Protein AF-A0A661F778-F1 (afdb_monomer)

Mean predicted aligned error: 13.4 Å

Foldseek 3Di:
DPDDPDDPVVVVVVLVVVVVPFQWDWDDDPPDIDIDHDPPDDDDPDDPCDLVNLLVLCVVLVVCVLPDAPVVVVVCVVVNVVSVVNLVVCVPDPSVCVVVVDDDDDPDDQDDAQDADSVLVVLLVVCQVVQFWKWWWFADPPGPGTDIWTWRFDDWDADSSWIWTWTDTDPDQDIDIGTRSGIPDMDTDPDHHDHDPPDDPVCCCPQQVVVQAFPDNAKWWWKKKFAQVVCPVCVVVPPDPPWDWDQDPVRIIIITDIGTHGPNVLVVQCVRPPRMATDPDPVSNVVVVVVVVVVVVVVVD

Sequence (301 aa):
MKAYTVDTRTIQRDLNKLSGQFPINCDCEGRKNFWYWIEEAAVSDLPGMGPVTALAFEMAESYLTPLLPSATLSLLRPYFDRARSILSDQSDSKLRKWPDKAAVIERGPVLQKPTIDPDLQQTIYQALLEEKTITAQYITKGSKQAKEYLIHPLGIVSRMGAIYLICTLWDYGDIKQFALHRFTKVIFSDEPLKINKEFNLQQYIESDQQFSYPIQKDTIELKVLFDAERASHLAETPLTKNQQLTRQDDGRILLEATLTDTLDLRWWLQSFADKVEVLEPTGMRESFREVASKLAAVYRA

Secondary structure (DSSP, 8-state):
-PPP---HHHHHHHHHHHTTTSSEEEEEETTEEEEEE-TT----S-----HHHHHHHHHHHHHHTTTS-HHHHHHHHHHHHHHHHHHHHSTT-TTTTSTTT-----SS--PPPPP--HHHHHHHHHHHHTT--EEEEEE-TT-SSEEEEEEEEEEEEEETTEEEEEEEETT----EEEEGGGEEEEEE-SSPP---TT--HHHHHHTS-TTT-EEEEEEEEEEEEE-HHHHHHHHHS-SSTT-EEEE-TTS-EEEEEEEEEEHHHHHHHHHTGGGEEEEESHHHHHHHHHHHHHHHHHTT-

Solvent-accessible surface area (backbone atoms only — not comparable to full-atom values): 17920 Å² total; per-residue (Å²): 133,86,82,78,96,69,58,69,71,56,55,52,53,50,51,61,56,43,38,76,80,41,69,41,48,71,52,73,62,90,94,43,76,47,75,45,70,53,91,83,54,80,86,64,101,64,93,75,76,45,70,66,56,17,50,53,41,52,57,42,46,72,64,40,63,84,73,48,56,71,72,60,48,60,71,47,42,66,58,43,53,48,16,51,50,55,42,58,76,40,81,82,44,73,67,61,56,38,70,84,74,56,82,89,82,75,91,71,86,83,73,84,62,75,76,58,60,66,67,51,51,48,51,52,51,49,27,49,73,68,66,36,18,31,39,33,31,34,45,50,92,95,49,93,59,68,45,79,43,46,36,25,61,70,47,77,48,80,55,98,73,42,50,30,40,32,24,30,44,77,91,48,87,62,80,42,79,44,55,55,62,38,53,80,46,70,43,83,42,93,56,79,62,73,73,69,86,84,69,46,68,66,52,52,52,70,75,56,33,61,88,41,43,49,80,51,94,61,67,39,64,38,31,34,39,24,38,49,77,77,43,52,57,44,80,82,55,58,92,44,96,72,49,46,81,44,78,43,97,89,56,30,28,37,40,38,34,72,46,68,46,24,51,54,58,51,52,56,53,54,72,49,50,95,46,44,44,62,63,32,48,59,72,56,30,51,53,50,53,52,50,52,54,53,53,54,52,65,77,71,110

pLDDT: mean 82.33, std 13.08, range [34.84, 97.94]

Radius of gyration: 28.26 Å; Cα contacts (8 Å, |Δi|>4): 382; chains: 1; bounding box: 90×61×62 Å

Nearest PDB structures (foldseek):
  8tp8-assembly2_C  TM=5.988E-01  e=2.610E-14  Caulobacter vibrioides NA1000
  6sj9-assembly1_A  TM=3.591E-01  e=8.555E-09  Paenarthrobacter aurescens
  6sj9-assembly2_B  TM=3.549E-01  e=2.322E-08  Paenarthrobacter aurescens
  7tb5-assembly1_A-2  TM=4.524E-01  e=2.251E-05  Pseudomonas aeruginosa
  7tb6-assembly1_A-2  TM=3.930E-01  e=3.816E-06  Stenotrophomonas maltophilia

Structure (mmCIF, N/CA/C/O backbone):
data_AF-A0A661F778-F1
#
_entry.id   AF-A0A661F778-F1
#
loop_
_atom_site.group_PDB
_atom_site.id
_atom_site.type_symbol
_atom_site.label_atom_id
_atom_site.label_alt_id
_atom_site.label_comp_id
_atom_site.label_asym_id
_atom_site.label_entity_id
_atom_site.label_seq_id
_atom_site.pdbx_PDB_ins_code
_atom_site.Cartn_x
_atom_site.Cartn_y
_atom_site.Cartn_z
_atom_site.occupancy
_atom_site.B_iso_or_equiv
_atom_site.auth_seq_id
_atom_site.auth_comp_id
_atom_site.auth_asym_id
_atom_site.auth_atom_id
_atom_site.pdbx_PDB_model_num
ATOM 1 N N . MET A 1 1 ? 27.457 -37.217 -17.687 1.00 34.84 1 MET A N 1
ATOM 2 C CA . MET A 1 1 ? 28.496 -36.322 -18.245 1.00 34.84 1 MET A CA 1
ATOM 3 C C . MET A 1 1 ? 29.391 -37.131 -19.166 1.00 34.84 1 MET A C 1
ATOM 5 O O . MET A 1 1 ? 29.953 -38.117 -18.711 1.00 34.84 1 MET A O 1
ATOM 9 N N . LYS A 1 2 ? 29.502 -36.767 -20.449 1.00 37.22 2 LYS A N 1
ATOM 10 C CA . LYS A 1 2 ? 30.553 -37.318 -21.316 1.00 37.22 2 LYS A CA 1
ATOM 11 C C . LYS A 1 2 ? 31.864 -36.636 -20.922 1.00 37.22 2 LYS A C 1
ATOM 13 O O . LYS A 1 2 ? 31.946 -35.416 -21.005 1.00 37.22 2 LYS A O 1
ATOM 18 N N . ALA A 1 3 ? 32.844 -37.397 -20.444 1.00 43.81 3 ALA A N 1
ATOM 19 C CA . ALA A 1 3 ? 34.182 -36.872 -20.212 1.00 43.81 3 ALA A CA 1
ATOM 20 C C . ALA A 1 3 ? 34.801 -36.522 -21.572 1.00 43.81 3 ALA A C 1
ATOM 22 O O . ALA A 1 3 ? 34.911 -37.385 -22.443 1.00 43.81 3 ALA A O 1
ATOM 23 N N . TYR A 1 4 ? 35.151 -35.254 -21.775 1.00 58.34 4 TYR A N 1
ATOM 24 C CA . TYR A 1 4 ? 35.886 -34.835 -22.961 1.00 58.34 4 TYR A CA 1
ATOM 25 C C . TYR A 1 4 ? 37.313 -35.390 -22.875 1.00 58.34 4 TYR A C 1
ATOM 27 O O . TYR A 1 4 ? 37.997 -35.201 -21.871 1.00 58.34 4 TYR A O 1
ATOM 35 N N . THR A 1 5 ? 37.763 -36.100 -23.909 1.00 55.09 5 THR A N 1
ATOM 36 C CA . THR A 1 5 ? 39.127 -36.638 -24.002 1.00 55.09 5 THR A CA 1
ATOM 37 C C . THR A 1 5 ? 40.056 -35.520 -24.472 1.00 55.09 5 THR A C 1
ATOM 39 O O . THR A 1 5 ? 40.313 -35.373 -25.664 1.00 55.09 5 THR A O 1
ATOM 42 N N . VAL A 1 6 ? 40.490 -34.662 -23.549 1.00 72.88 6 VAL A N 1
ATOM 43 C CA . VAL A 1 6 ? 41.356 -33.513 -23.855 1.00 72.88 6 VAL A CA 1
ATOM 44 C C . VAL A 1 6 ? 42.624 -33.572 -23.016 1.00 72.88 6 VAL A C 1
ATOM 46 O O . VAL A 1 6 ? 42.585 -33.933 -21.843 1.00 72.88 6 VAL A O 1
ATOM 49 N N . ASP A 1 7 ? 43.751 -33.216 -23.631 1.00 80.25 7 ASP A N 1
ATOM 50 C CA . ASP A 1 7 ? 45.049 -33.149 -22.961 1.00 80.25 7 ASP A CA 1
ATOM 51 C C . ASP A 1 7 ? 45.096 -31.998 -21.938 1.00 80.25 7 ASP A C 1
ATOM 53 O O . ASP A 1 7 ? 44.551 -30.913 -22.171 1.00 80.25 7 ASP A O 1
ATOM 57 N N . THR A 1 8 ? 45.796 -32.214 -20.822 1.00 76.81 8 THR A N 1
ATOM 58 C CA . THR A 1 8 ? 45.940 -31.258 -19.711 1.00 76.81 8 THR A CA 1
ATOM 59 C C . THR A 1 8 ? 46.427 -29.882 -20.171 1.00 76.81 8 THR A C 1
ATOM 61 O O . THR A 1 8 ? 45.962 -28.858 -19.668 1.00 76.81 8 THR A O 1
ATOM 64 N N . ARG A 1 9 ? 47.317 -29.822 -21.170 1.00 78.62 9 ARG A N 1
ATOM 65 C CA . ARG A 1 9 ? 47.838 -28.564 -21.720 1.00 78.62 9 ARG A CA 1
ATOM 66 C C . ARG A 1 9 ? 46.768 -27.783 -22.477 1.00 78.62 9 ARG A C 1
ATOM 68 O O . ARG A 1 9 ? 46.816 -26.554 -22.505 1.00 78.62 9 ARG A O 1
ATOM 75 N N . THR A 1 10 ? 45.801 -28.477 -23.075 1.00 80.56 10 THR A N 1
ATOM 76 C CA . THR A 1 10 ? 44.662 -27.850 -23.757 1.00 80.56 10 THR A CA 1
ATOM 77 C C . THR A 1 10 ? 43.725 -27.215 -22.738 1.00 80.56 10 THR A C 1
ATOM 79 O O . THR A 1 10 ? 43.435 -26.029 -22.857 1.00 80.56 10 THR A O 1
ATOM 82 N N . ILE A 1 11 ? 43.369 -27.949 -21.677 1.00 82.00 11 ILE A N 1
ATOM 83 C CA . ILE A 1 11 ? 42.534 -27.434 -20.579 1.00 82.00 11 ILE A CA 1
ATOM 84 C C . ILE A 1 11 ? 43.193 -26.219 -19.923 1.00 82.00 11 ILE A C 1
ATOM 86 O O . ILE A 1 11 ? 42.555 -25.188 -19.742 1.00 82.00 11 ILE A O 1
ATOM 90 N N . GLN A 1 12 ? 44.490 -26.300 -19.622 1.00 80.69 12 GLN A N 1
ATOM 91 C CA . GLN A 1 12 ? 45.215 -25.194 -19.005 1.00 80.69 12 GLN A CA 1
ATOM 92 C C . GLN A 1 12 ? 45.284 -23.962 -19.920 1.00 80.69 12 GLN A C 1
ATOM 94 O O . GLN A 1 12 ? 45.137 -22.835 -19.456 1.00 80.69 12 GLN A O 1
ATOM 99 N N . ARG A 1 13 ? 45.488 -24.155 -21.228 1.00 81.75 13 ARG A N 1
ATOM 100 C CA . ARG A 1 13 ? 45.464 -23.057 -22.203 1.00 81.75 13 ARG A CA 1
ATOM 101 C C . ARG A 1 13 ? 44.086 -22.404 -22.283 1.00 81.75 13 ARG A C 1
ATOM 103 O O . ARG A 1 13 ? 44.014 -21.185 -22.396 1.00 81.75 13 ARG A O 1
ATOM 110 N N . ASP A 1 14 ? 43.024 -23.195 -22.246 1.00 83.31 14 ASP A N 1
ATOM 111 C CA . ASP A 1 14 ? 41.663 -22.682 -22.353 1.00 83.31 14 ASP A CA 1
ATOM 112 C C . ASP A 1 14 ? 41.252 -21.952 -21.066 1.00 83.31 14 ASP A C 1
ATOM 114 O O . ASP A 1 14 ? 40.716 -20.852 -21.150 1.00 83.31 14 ASP A O 1
ATOM 118 N N . LEU A 1 15 ? 41.619 -22.463 -19.885 1.00 84.06 15 LEU A N 1
ATOM 119 C CA . LEU A 1 15 ? 41.420 -21.768 -18.606 1.00 84.06 15 LEU A CA 1
ATOM 120 C C . LEU A 1 15 ? 42.186 -20.439 -18.535 1.00 84.06 15 LEU A C 1
ATOM 122 O O . LEU A 1 15 ? 41.600 -19.435 -18.149 1.00 84.06 15 LEU A O 1
ATOM 126 N N . ASN A 1 16 ? 43.434 -20.395 -19.017 1.00 83.44 16 ASN A N 1
ATOM 127 C CA . ASN A 1 16 ? 44.201 -19.146 -19.143 1.00 83.44 16 ASN A CA 1
ATOM 128 C C . ASN A 1 16 ? 43.545 -18.127 -20.095 1.00 83.44 16 ASN A C 1
ATOM 130 O O . ASN A 1 16 ? 43.696 -16.922 -19.918 1.00 83.44 16 ASN A O 1
ATOM 134 N N . LYS A 1 17 ? 42.855 -18.585 -21.149 1.00 83.88 17 LYS A N 1
ATOM 135 C CA . LYS A 1 17 ? 42.105 -17.687 -22.042 1.00 83.88 17 LYS A CA 1
ATOM 136 C C . LYS A 1 17 ? 40.839 -17.173 -21.365 1.00 83.88 17 LYS A C 1
ATOM 138 O O . LYS A 1 17 ? 40.518 -15.995 -21.487 1.00 83.88 17 LYS A O 1
ATOM 143 N N . LEU A 1 18 ? 40.131 -18.057 -20.665 1.00 80.56 18 LEU A N 1
ATOM 144 C CA . LEU A 1 18 ? 38.882 -17.742 -19.980 1.00 80.56 18 LEU A CA 1
ATOM 145 C C . LEU A 1 18 ? 39.103 -16.808 -18.784 1.00 80.56 18 LEU A C 1
ATOM 147 O O . LEU A 1 18 ? 38.292 -15.911 -18.592 1.00 80.56 18 LEU A O 1
ATOM 151 N N . SER A 1 19 ? 40.214 -16.921 -18.051 1.00 81.62 19 SER A N 1
ATOM 152 C CA . SER A 1 19 ? 40.553 -16.004 -16.948 1.00 81.62 19 SER A CA 1
ATOM 153 C C . SER A 1 19 ? 40.761 -14.550 -17.385 1.00 81.62 19 SER A C 1
ATOM 155 O O . SER A 1 19 ? 40.743 -13.651 -16.554 1.00 81.62 19 SER A O 1
ATOM 157 N N . GLY A 1 20 ? 40.955 -14.290 -18.683 1.00 77.31 20 GLY A N 1
ATOM 158 C CA . GLY A 1 20 ? 41.010 -12.927 -19.217 1.00 77.31 20 GLY A CA 1
ATOM 159 C C . GLY A 1 20 ? 39.638 -12.263 -19.396 1.00 77.31 20 GLY A C 1
ATOM 160 O O . GLY A 1 20 ? 39.576 -11.049 -19.556 1.00 77.31 20 GLY A O 1
ATOM 161 N N . GLN A 1 21 ? 38.550 -13.040 -19.410 1.00 74.19 21 GLN A N 1
ATOM 162 C CA . GLN A 1 21 ? 37.185 -12.565 -19.701 1.00 74.19 21 GLN A CA 1
ATOM 163 C C . GLN A 1 21 ? 36.167 -12.942 -18.616 1.00 74.19 21 GLN A C 1
ATOM 165 O O . GLN A 1 21 ? 35.089 -12.356 -18.548 1.00 74.19 21 GLN A O 1
ATOM 170 N N . PHE A 1 22 ? 36.505 -13.909 -17.765 1.00 72.69 22 PHE A N 1
ATOM 171 C CA . PHE A 1 22 ? 35.678 -14.416 -16.678 1.00 72.69 22 PHE A CA 1
ATOM 172 C C . PHE A 1 22 ? 36.440 -14.316 -15.360 1.00 72.69 22 PHE A C 1
ATOM 174 O O . PHE A 1 22 ? 37.669 -14.409 -15.376 1.00 72.69 22 PHE A O 1
ATOM 181 N N . PRO A 1 23 ? 35.745 -14.168 -14.219 1.00 76.56 23 PRO A N 1
ATOM 182 C CA . PRO A 1 23 ? 36.365 -14.056 -12.899 1.00 76.56 23 PRO A CA 1
ATOM 183 C C . PRO A 1 23 ? 36.837 -15.425 -12.380 1.00 76.56 23 PRO A C 1
ATOM 185 O O . PRO A 1 23 ? 36.445 -15.910 -11.320 1.00 76.56 23 PRO A O 1
ATOM 188 N N . ILE A 1 24 ? 37.682 -16.061 -13.179 1.00 82.75 24 ILE A N 1
ATOM 189 C CA . ILE A 1 24 ? 38.371 -17.307 -12.897 1.00 82.75 24 ILE A CA 1
ATOM 190 C C . ILE A 1 24 ? 39.814 -16.930 -12.576 1.00 82.75 24 ILE A C 1
ATOM 192 O O . ILE A 1 24 ? 40.469 -16.272 -13.382 1.00 82.75 24 ILE A O 1
ATOM 196 N N . ASN A 1 25 ? 40.315 -17.364 -11.425 1.00 82.94 25 ASN A N 1
ATOM 197 C CA . ASN A 1 25 ? 41.695 -17.154 -11.008 1.00 82.94 25 ASN A CA 1
ATOM 198 C C . ASN A 1 25 ? 42.411 -18.494 -10.783 1.00 82.94 25 ASN A C 1
ATOM 200 O O . ASN A 1 25 ? 41.785 -19.558 -10.778 1.00 82.94 25 ASN A O 1
ATOM 204 N N . CYS A 1 26 ? 43.733 -18.446 -10.642 1.00 86.00 26 CYS A N 1
ATOM 205 C CA . CYS A 1 26 ? 44.576 -19.612 -10.437 1.00 86.00 26 CYS A CA 1
ATOM 206 C C . CYS A 1 26 ? 45.561 -19.372 -9.295 1.00 86.00 26 CYS A C 1
ATOM 208 O O . CYS A 1 26 ? 46.410 -18.488 -9.394 1.00 86.00 26 CYS A O 1
ATOM 210 N N . ASP A 1 27 ? 45.522 -20.236 -8.284 1.00 85.06 27 ASP A N 1
ATOM 211 C CA . ASP A 1 27 ? 46.573 -20.324 -7.276 1.00 85.06 27 ASP A CA 1
ATOM 212 C C . ASP A 1 27 ? 47.576 -21.403 -7.693 1.00 85.06 27 ASP A C 1
ATOM 214 O O . ASP A 1 27 ? 47.216 -22.527 -8.055 1.00 85.06 27 ASP A O 1
ATOM 218 N N . CYS A 1 28 ? 48.860 -21.058 -7.668 1.00 80.19 28 CYS A N 1
ATOM 219 C CA . CYS A 1 28 ? 49.937 -21.959 -8.061 1.00 80.19 28 CYS A CA 1
ATOM 220 C C . CYS A 1 28 ? 50.676 -22.456 -6.816 1.00 80.19 28 CYS A C 1
ATOM 222 O O . CYS A 1 28 ? 51.397 -21.688 -6.181 1.00 80.19 28 CYS A O 1
ATOM 224 N N . GLU A 1 29 ? 50.585 -23.753 -6.513 1.00 79.94 29 GLU A N 1
ATOM 225 C CA . GLU A 1 29 ? 51.458 -24.396 -5.525 1.00 79.94 29 GLU A CA 1
ATOM 226 C C . GLU A 1 29 ? 52.465 -25.307 -6.238 1.00 79.94 29 GLU A C 1
ATOM 228 O O . GLU A 1 29 ? 52.170 -26.426 -6.684 1.00 79.94 29 GLU A O 1
ATOM 233 N N . GLY A 1 30 ? 53.697 -24.816 -6.381 1.00 76.56 30 GLY A N 1
ATOM 234 C CA . GLY A 1 30 ? 54.771 -25.536 -7.063 1.00 76.56 30 GLY A CA 1
ATOM 235 C C . GLY A 1 30 ? 54.462 -25.777 -8.546 1.00 76.56 30 GLY A C 1
ATOM 236 O O . GLY A 1 30 ? 54.486 -24.850 -9.347 1.00 76.56 30 GLY A O 1
ATOM 237 N N . ARG A 1 31 ? 54.220 -27.039 -8.932 1.00 73.94 31 ARG A N 1
ATOM 238 C CA . ARG A 1 31 ? 53.871 -27.436 -10.316 1.00 73.94 31 ARG A CA 1
ATOM 239 C C . ARG A 1 31 ? 52.370 -27.677 -10.524 1.00 73.94 31 ARG A C 1
ATOM 241 O O . ARG A 1 31 ? 51.981 -28.114 -11.607 1.00 73.94 31 ARG A O 1
ATOM 248 N N . LYS A 1 32 ? 51.542 -27.467 -9.497 1.00 76.06 32 LYS A N 1
ATOM 249 C CA . LYS A 1 32 ? 50.091 -27.668 -9.556 1.00 76.06 32 LYS A CA 1
ATOM 250 C C . LYS A 1 32 ? 49.379 -26.321 -9.602 1.00 76.06 32 LYS A C 1
ATOM 252 O O . LYS A 1 32 ? 49.719 -25.414 -8.853 1.00 76.06 32 LYS A O 1
ATOM 257 N N . ASN A 1 33 ? 48.382 -26.244 -10.475 1.00 79.81 33 ASN A N 1
ATOM 258 C CA . ASN A 1 33 ? 47.540 -25.071 -10.667 1.00 79.81 33 ASN A CA 1
ATOM 259 C C . ASN A 1 33 ? 46.144 -25.380 -10.134 1.00 79.81 33 ASN A C 1
ATOM 261 O O . ASN A 1 33 ? 45.524 -26.353 -10.576 1.00 79.81 33 ASN A O 1
ATOM 265 N N . PHE A 1 34 ? 45.666 -24.558 -9.208 1.00 81.62 34 PHE A N 1
ATOM 266 C CA . PHE A 1 34 ? 44.341 -24.642 -8.613 1.00 81.62 34 PHE A CA 1
ATOM 267 C C . PHE A 1 34 ? 43.485 -23.510 -9.156 1.00 81.62 34 PHE A C 1
ATOM 269 O O . PHE A 1 34 ? 43.653 -22.352 -8.793 1.00 81.62 34 PHE A O 1
ATOM 276 N N . TRP A 1 35 ? 42.575 -23.860 -10.055 1.00 82.75 35 TRP A N 1
ATOM 277 C CA . TRP A 1 35 ? 41.667 -22.909 -10.680 1.00 82.75 35 TRP A CA 1
ATOM 278 C C . TRP A 1 35 ? 40.393 -22.765 -9.848 1.00 82.75 35 TRP A C 1
ATOM 280 O O . TRP A 1 35 ? 39.785 -23.774 -9.490 1.00 82.75 35 TRP A O 1
ATOM 290 N N . TYR A 1 36 ? 39.975 -21.533 -9.573 1.00 78.75 36 TYR A N 1
ATOM 291 C CA . TYR A 1 36 ? 38.768 -21.227 -8.801 1.00 78.75 36 TYR A CA 1
ATOM 292 C C . TYR A 1 36 ? 38.042 -19.999 -9.349 1.00 78.75 36 TYR A C 1
ATOM 294 O O . TYR A 1 36 ? 38.601 -19.196 -10.095 1.00 78.75 36 TYR A O 1
ATOM 302 N N . TRP A 1 37 ? 36.770 -19.874 -8.986 1.00 77.94 37 T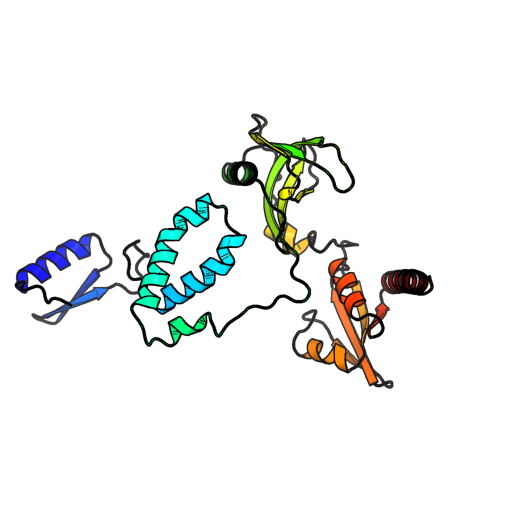RP A N 1
ATOM 303 C CA . TRP A 1 37 ? 35.971 -18.684 -9.255 1.00 77.94 37 TRP A CA 1
ATOM 304 C C . TRP A 1 37 ? 36.138 -17.691 -8.104 1.00 77.94 37 TRP A C 1
ATOM 306 O O . TRP A 1 37 ? 36.115 -18.100 -6.944 1.00 77.94 37 TRP A O 1
ATOM 316 N N . ILE A 1 38 ? 36.308 -16.406 -8.407 1.00 77.00 38 ILE A N 1
ATOM 317 C CA . ILE A 1 38 ? 36.476 -15.361 -7.388 1.00 77.00 38 ILE A CA 1
ATOM 318 C C . ILE A 1 38 ? 35.135 -15.140 -6.670 1.00 77.00 38 ILE A C 1
ATOM 320 O O . ILE A 1 38 ? 34.134 -14.824 -7.311 1.00 77.00 38 ILE A O 1
ATOM 324 N N . GLU A 1 39 ? 35.121 -15.292 -5.345 1.00 57.25 39 GLU A N 1
ATOM 325 C CA . GLU A 1 39 ? 33.906 -15.282 -4.509 1.00 57.25 39 GLU A CA 1
ATOM 326 C C . GLU A 1 39 ? 33.159 -13.931 -4.521 1.00 57.25 39 GLU A C 1
ATOM 328 O O . GLU A 1 39 ? 31.934 -13.902 -4.444 1.00 57.25 39 GLU A O 1
ATOM 333 N N . GLU A 1 40 ? 33.880 -12.821 -4.718 1.00 61.12 40 GLU A N 1
ATOM 334 C CA . GLU A 1 40 ? 33.353 -11.442 -4.700 1.00 61.12 40 GLU A CA 1
ATOM 335 C C . GLU A 1 40 ? 33.250 -10.789 -6.093 1.00 61.12 40 GLU A C 1
ATOM 337 O O . GLU A 1 40 ? 33.084 -9.574 -6.217 1.00 61.12 40 GLU A O 1
ATOM 342 N N . ALA A 1 41 ? 33.391 -11.557 -7.175 1.00 60.09 41 ALA A N 1
ATOM 343 C CA . ALA A 1 41 ? 33.331 -10.984 -8.514 1.00 60.09 41 ALA A CA 1
ATOM 344 C C . ALA A 1 41 ? 31.935 -10.447 -8.862 1.00 60.09 41 ALA A C 1
ATOM 346 O O . ALA A 1 41 ? 30.916 -11.060 -8.537 1.00 60.09 41 ALA A O 1
ATOM 347 N N . ALA A 1 42 ? 31.898 -9.328 -9.597 1.00 50.09 42 ALA A N 1
ATOM 348 C CA . ALA A 1 42 ? 30.672 -8.836 -10.213 1.00 50.09 42 ALA A CA 1
ATOM 349 C C . ALA A 1 42 ? 30.022 -9.967 -11.023 1.00 50.09 42 ALA A C 1
ATOM 351 O O . ALA A 1 42 ? 30.697 -10.655 -11.793 1.00 50.09 42 ALA A O 1
ATOM 352 N N . VAL A 1 43 ? 28.721 -10.177 -10.817 1.00 51.84 43 VAL A N 1
ATOM 353 C CA . VAL A 1 43 ? 27.955 -11.226 -11.493 1.00 51.84 43 VAL A CA 1
ATOM 354 C C . VAL A 1 43 ? 28.003 -10.968 -12.999 1.00 51.84 43 VAL A C 1
ATOM 356 O O . VAL A 1 43 ? 27.311 -10.094 -13.509 1.00 51.84 43 VAL A O 1
ATOM 359 N N . SER A 1 44 ? 28.837 -11.716 -13.716 1.00 49.28 44 SER A N 1
ATOM 360 C CA . SER A 1 44 ? 28.739 -11.825 -15.170 1.00 49.28 44 SER A CA 1
ATOM 361 C C . SER A 1 44 ? 27.562 -12.744 -15.495 1.00 49.28 44 SER A C 1
ATOM 363 O O . SER A 1 44 ? 27.437 -13.795 -14.867 1.00 49.28 44 SER A O 1
ATOM 365 N N . ASP A 1 45 ? 26.733 -12.384 -16.480 1.00 52.16 45 ASP A N 1
ATOM 366 C CA . ASP A 1 45 ? 25.572 -13.151 -16.978 1.00 52.16 45 ASP A CA 1
ATOM 367 C C . ASP A 1 45 ? 25.955 -14.497 -17.652 1.00 52.16 45 ASP A C 1
ATOM 369 O O . ASP A 1 45 ? 25.525 -14.822 -18.760 1.00 52.16 45 ASP A O 1
ATOM 373 N N . LEU A 1 46 ? 26.778 -15.320 -16.992 1.00 47.78 46 LEU A N 1
ATOM 374 C CA . LEU A 1 46 ? 27.036 -16.714 -17.343 1.00 47.78 46 LEU A CA 1
ATOM 375 C C . LEU A 1 46 ? 26.426 -17.673 -16.313 1.00 47.78 46 LEU A C 1
ATOM 377 O O . LEU A 1 46 ? 26.452 -17.424 -15.108 1.00 47.78 46 LEU A O 1
ATOM 381 N N . PRO A 1 47 ? 25.837 -18.789 -16.778 1.00 53.22 47 PRO A N 1
ATOM 382 C CA . PRO A 1 47 ? 24.630 -19.359 -16.198 1.00 53.22 47 PRO A CA 1
ATOM 383 C C . PRO A 1 47 ? 24.955 -20.412 -15.140 1.00 53.22 47 PRO A C 1
ATOM 385 O O . PRO A 1 47 ? 24.711 -21.604 -15.321 1.00 53.22 47 PRO A O 1
ATOM 388 N N . GLY A 1 48 ? 25.483 -19.978 -14.005 1.00 59.34 48 GLY A N 1
ATOM 389 C CA . GLY A 1 48 ? 25.563 -20.802 -12.807 1.00 59.34 48 GLY A CA 1
ATOM 390 C C . GLY A 1 48 ? 24.330 -20.649 -11.920 1.00 59.34 48 GLY A C 1
ATOM 391 O O . GLY A 1 48 ? 24.483 -20.341 -10.746 1.00 59.34 48 GLY A O 1
ATOM 392 N N . MET A 1 49 ? 23.103 -20.803 -12.436 1.00 71.12 49 MET A N 1
ATOM 393 C CA . MET A 1 49 ? 21.933 -20.798 -11.547 1.00 71.12 49 MET A CA 1
ATOM 394 C C . MET A 1 49 ? 21.958 -22.083 -10.703 1.00 71.12 49 MET A C 1
ATOM 396 O O . MET A 1 49 ? 21.749 -23.183 -11.213 1.00 71.12 49 MET A O 1
ATOM 400 N N . GLY A 1 50 ? 22.278 -21.950 -9.416 1.00 72.06 50 GLY A N 1
ATOM 401 C CA . GLY A 1 50 ? 22.232 -23.057 -8.463 1.00 72.06 50 GLY A CA 1
ATOM 402 C C . GLY A 1 50 ? 20.788 -23.420 -8.080 1.00 72.06 50 GLY A C 1
ATOM 403 O O . GLY A 1 50 ? 19.885 -22.608 -8.279 1.00 72.06 50 GLY A O 1
ATOM 404 N N . PRO A 1 51 ? 20.533 -24.598 -7.479 1.00 73.00 51 PRO A N 1
ATOM 405 C CA . PRO A 1 51 ? 19.178 -25.032 -7.114 1.00 73.00 51 PRO A CA 1
ATOM 406 C C . PRO A 1 51 ? 18.425 -24.085 -6.165 1.00 73.00 51 PRO A C 1
ATOM 408 O O . PRO A 1 51 ? 17.212 -23.944 -6.275 1.00 73.00 51 PRO A O 1
ATOM 411 N N . VAL A 1 52 ? 19.129 -23.409 -5.249 1.00 73.94 52 VAL A N 1
ATOM 412 C CA . VAL A 1 52 ? 18.522 -22.429 -4.326 1.00 73.94 52 VAL A CA 1
ATOM 413 C C . VAL A 1 52 ? 18.136 -21.149 -5.066 1.00 73.94 52 VAL A C 1
ATOM 415 O O . VAL A 1 52 ? 17.038 -20.634 -4.881 1.00 73.94 52 VAL A O 1
ATOM 418 N N . THR A 1 53 ? 19.008 -20.667 -5.954 1.00 79.12 53 THR A N 1
ATOM 419 C CA . THR A 1 53 ? 18.712 -19.534 -6.839 1.00 79.12 53 THR A CA 1
ATOM 420 C C . THR A 1 53 ? 17.532 -19.863 -7.751 1.00 79.12 53 THR A C 1
ATOM 422 O O . THR A 1 53 ? 16.624 -19.053 -7.883 1.00 79.12 53 THR A O 1
ATOM 425 N N . ALA A 1 54 ? 17.490 -21.073 -8.315 1.00 80.31 54 ALA A N 1
ATOM 426 C CA . ALA A 1 54 ? 16.366 -21.545 -9.115 1.00 80.31 54 ALA A CA 1
ATOM 427 C C . ALA A 1 54 ? 15.050 -21.537 -8.319 1.00 80.31 54 ALA A C 1
ATOM 429 O O . ALA A 1 54 ? 14.055 -21.011 -8.806 1.00 80.31 54 ALA A O 1
ATOM 430 N N . LEU A 1 55 ? 15.054 -22.029 -7.075 1.00 77.69 55 LEU A N 1
ATOM 431 C CA . LEU A 1 55 ? 13.879 -21.965 -6.200 1.00 77.69 55 LEU A CA 1
ATOM 432 C C . LEU A 1 55 ? 13.437 -20.519 -5.931 1.00 77.69 55 LEU A C 1
ATOM 434 O O . LEU A 1 55 ? 12.249 -20.219 -5.990 1.00 77.69 55 LEU A O 1
ATOM 438 N N . ALA A 1 56 ? 14.378 -19.609 -5.670 1.00 79.50 56 ALA A N 1
ATOM 439 C CA . ALA A 1 56 ? 14.060 -18.199 -5.461 1.00 79.50 56 ALA A CA 1
ATOM 440 C C . ALA A 1 56 ? 13.409 -17.567 -6.703 1.00 79.50 56 ALA A C 1
ATOM 442 O O . ALA A 1 56 ? 12.423 -16.849 -6.567 1.00 79.50 56 ALA A O 1
ATOM 443 N N . PHE A 1 57 ? 13.912 -17.868 -7.905 1.00 84.25 57 PHE A N 1
ATOM 444 C CA . PHE A 1 57 ? 13.317 -17.405 -9.163 1.00 84.25 57 PHE A CA 1
ATOM 445 C C . PHE A 1 57 ? 11.935 -18.018 -9.425 1.00 84.25 57 PHE A C 1
ATOM 447 O O . PHE A 1 57 ? 11.044 -17.299 -9.866 1.00 84.25 57 PHE A O 1
ATOM 454 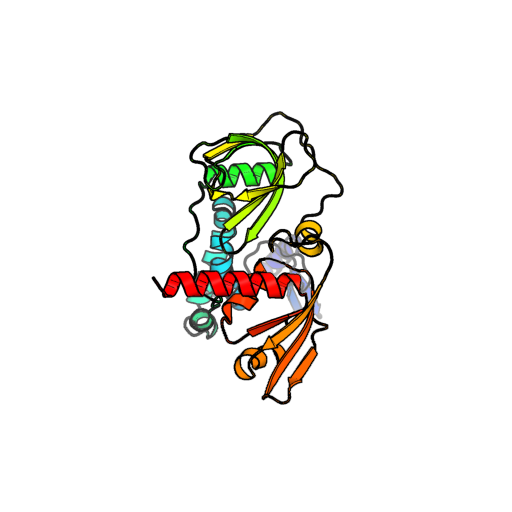N N . GLU A 1 58 ? 11.731 -19.303 -9.126 1.00 78.62 58 GLU A N 1
ATOM 455 C CA . GLU A 1 58 ? 10.421 -19.961 -9.243 1.00 78.62 58 GLU A CA 1
ATOM 456 C C . GLU A 1 58 ? 9.393 -19.331 -8.293 1.00 78.62 58 GLU A C 1
ATOM 458 O O . GLU A 1 58 ? 8.288 -18.979 -8.705 1.00 78.62 58 GLU A O 1
ATOM 463 N N . MET A 1 59 ? 9.771 -19.113 -7.030 1.00 76.69 59 MET A N 1
ATOM 464 C CA . MET A 1 59 ? 8.915 -18.410 -6.077 1.00 76.69 59 MET A CA 1
ATOM 465 C C . MET A 1 59 ? 8.628 -16.990 -6.571 1.00 76.69 59 MET A C 1
ATOM 467 O O . MET A 1 59 ? 7.465 -16.590 -6.635 1.00 76.69 59 MET A O 1
ATOM 471 N N . ALA A 1 60 ? 9.666 -16.252 -6.975 1.00 81.44 60 ALA A N 1
ATOM 472 C CA . ALA A 1 60 ? 9.554 -14.877 -7.444 1.00 81.44 60 ALA A CA 1
ATOM 473 C C . ALA A 1 60 ? 8.668 -14.741 -8.686 1.00 81.44 60 ALA A C 1
ATOM 475 O O . ALA A 1 60 ? 7.936 -13.765 -8.769 1.00 81.44 60 ALA A O 1
ATOM 476 N N . GLU A 1 61 ? 8.664 -15.692 -9.621 1.00 80.56 61 GLU A N 1
ATOM 477 C CA . GLU A 1 61 ? 7.819 -15.630 -10.820 1.00 80.56 61 GLU A CA 1
ATOM 478 C C . GLU A 1 61 ? 6.338 -15.436 -10.471 1.00 80.56 61 GLU A C 1
ATOM 480 O O . GLU A 1 61 ? 5.674 -14.565 -11.041 1.00 80.56 61 GLU A O 1
ATOM 485 N N . SER A 1 62 ? 5.834 -16.187 -9.487 1.00 68.06 62 SER A N 1
ATOM 486 C CA . SER A 1 62 ? 4.441 -16.086 -9.037 1.00 68.06 62 SER A CA 1
ATOM 487 C C . SER A 1 62 ? 4.111 -14.716 -8.423 1.00 68.06 62 SER A C 1
ATOM 489 O O . SER A 1 62 ? 3.021 -14.185 -8.649 1.00 68.06 62 SER A O 1
ATOM 491 N N . TYR A 1 63 ? 5.070 -14.100 -7.719 1.00 68.88 63 TYR A N 1
ATOM 492 C CA . TYR A 1 63 ? 4.932 -12.764 -7.128 1.00 68.88 63 TYR A CA 1
ATOM 493 C C . TYR A 1 63 ? 5.139 -11.633 -8.140 1.00 68.88 63 TYR A C 1
ATOM 495 O O . TYR A 1 63 ? 4.481 -10.600 -8.045 1.00 68.88 63 TYR A O 1
ATOM 503 N N . LEU A 1 64 ? 6.037 -11.807 -9.111 1.00 71.94 64 LEU A N 1
ATOM 504 C CA . LEU A 1 64 ? 6.433 -10.778 -10.073 1.00 71.94 64 LEU A CA 1
ATOM 505 C C . LEU A 1 64 ? 5.473 -10.685 -11.260 1.00 71.94 64 LEU A C 1
ATOM 507 O O . LEU A 1 64 ? 5.233 -9.584 -11.753 1.00 71.94 64 LEU A O 1
ATOM 511 N N . THR A 1 65 ? 4.883 -11.806 -11.691 1.00 68.81 65 THR A N 1
ATOM 512 C CA . THR A 1 65 ? 3.894 -11.848 -12.785 1.00 68.81 65 THR A CA 1
ATOM 513 C C . THR A 1 65 ? 2.756 -10.827 -12.625 1.00 68.81 65 THR A C 1
ATOM 515 O O . THR A 1 65 ? 2.429 -10.149 -13.595 1.00 68.81 65 THR A O 1
ATOM 518 N N . PRO A 1 66 ? 2.144 -10.644 -11.438 1.00 53.25 66 PRO A N 1
ATOM 519 C CA . PRO A 1 66 ? 1.110 -9.626 -11.264 1.00 53.25 66 PRO A CA 1
ATOM 520 C C . PRO A 1 66 ?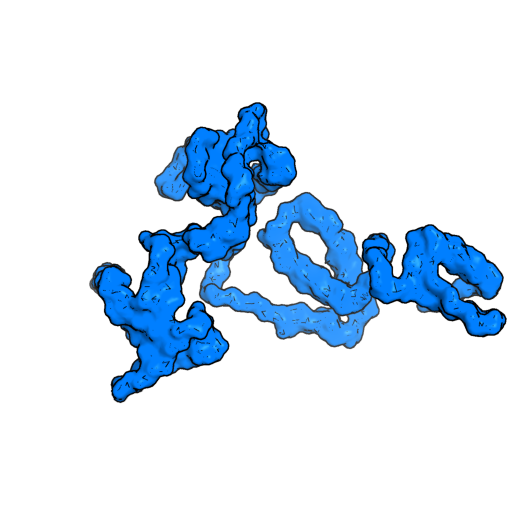 1.629 -8.191 -11.069 1.00 53.25 66 PRO A C 1
ATOM 522 O O . PRO A 1 66 ? 0.804 -7.280 -11.017 1.00 53.25 66 PRO A O 1
ATOM 525 N N . LEU A 1 67 ? 2.937 -7.976 -10.888 1.00 51.78 67 LEU A N 1
ATOM 526 C CA . LEU A 1 67 ? 3.519 -6.667 -10.549 1.00 51.78 67 LEU A CA 1
ATOM 527 C C . LEU A 1 67 ? 4.207 -5.983 -11.735 1.00 51.78 67 LEU A C 1
ATOM 529 O O . LEU A 1 67 ? 4.234 -4.754 -11.806 1.00 51.78 67 LEU A O 1
ATOM 533 N N . LEU A 1 68 ? 4.778 -6.764 -12.649 1.00 67.50 68 LEU A N 1
ATOM 534 C CA . LEU A 1 68 ? 5.594 -6.257 -13.747 1.00 67.50 68 LEU A CA 1
ATOM 535 C C . LEU A 1 68 ? 4.800 -6.174 -15.065 1.00 67.50 68 LEU A C 1
ATOM 537 O O . LEU A 1 68 ? 3.940 -7.018 -15.318 1.00 67.50 68 LEU A O 1
ATOM 541 N N . PRO A 1 69 ? 5.102 -5.200 -15.947 1.00 67.81 69 PRO A N 1
ATOM 542 C CA . PRO A 1 69 ? 4.589 -5.189 -17.315 1.00 67.81 69 PRO A CA 1
ATOM 543 C C . PRO A 1 69 ? 4.960 -6.464 -18.074 1.00 67.81 69 PRO A C 1
ATOM 545 O O . PRO A 1 69 ? 6.031 -7.039 -17.863 1.00 67.81 69 PRO A O 1
ATOM 548 N N . SER A 1 70 ? 4.123 -6.851 -19.038 1.00 65.44 70 SER A N 1
ATOM 549 C CA . SER A 1 70 ? 4.362 -8.012 -19.908 1.00 65.44 70 SER A CA 1
ATOM 550 C C . SER A 1 70 ? 5.714 -7.944 -20.631 1.00 65.44 70 SER A C 1
ATOM 552 O O . SER A 1 70 ? 6.400 -8.962 -20.743 1.00 65.44 70 SER A O 1
ATOM 554 N N . ALA A 1 71 ? 6.141 -6.751 -21.059 1.00 59.28 71 ALA A N 1
ATOM 555 C CA . ALA A 1 71 ? 7.445 -6.522 -21.680 1.00 59.28 71 ALA A CA 1
ATOM 556 C C . ALA A 1 71 ? 8.610 -6.854 -20.728 1.00 59.28 71 ALA A C 1
ATOM 558 O O . ALA A 1 71 ? 9.528 -7.578 -21.104 1.00 59.28 71 ALA A O 1
ATOM 559 N N . THR A 1 72 ? 8.545 -6.407 -19.471 1.00 67.25 72 THR A N 1
ATOM 560 C CA . THR A 1 72 ? 9.569 -6.690 -18.453 1.00 67.25 72 THR A CA 1
ATOM 561 C C . THR A 1 72 ? 9.564 -8.162 -18.039 1.00 67.25 72 THR A C 1
ATOM 563 O O . THR A 1 72 ? 10.623 -8.771 -17.917 1.00 67.25 72 THR A O 1
ATOM 566 N N . LEU A 1 73 ? 8.385 -8.777 -17.891 1.00 71.19 73 LEU A N 1
ATOM 567 C CA . LEU A 1 73 ? 8.275 -10.216 -17.623 1.00 71.19 73 LEU A CA 1
ATOM 568 C C . LEU A 1 73 ? 8.858 -11.063 -18.752 1.00 71.19 73 LEU A C 1
ATOM 570 O O . LEU A 1 73 ? 9.469 -12.097 -18.490 1.00 71.19 73 LEU A O 1
ATOM 574 N N . SER A 1 74 ? 8.708 -10.616 -19.999 1.00 71.25 74 SER A N 1
ATOM 575 C CA . SER A 1 74 ? 9.281 -11.303 -21.157 1.00 71.25 74 SER A CA 1
ATOM 576 C C . SER A 1 74 ? 10.811 -11.336 -21.102 1.00 71.25 74 SER A C 1
ATOM 578 O O . SER A 1 74 ? 11.399 -12.346 -21.479 1.00 71.25 74 SER A O 1
ATOM 580 N N . LEU A 1 75 ? 11.450 -10.291 -20.560 1.00 72.88 75 LEU A N 1
ATOM 581 C CA . LEU A 1 75 ? 12.901 -10.260 -20.334 1.00 72.88 75 LEU A CA 1
ATOM 582 C C . LEU A 1 75 ? 13.348 -11.234 -19.231 1.00 72.88 75 LEU A C 1
ATOM 584 O O . LEU A 1 75 ? 14.440 -11.788 -19.310 1.00 72.88 75 LEU A O 1
ATOM 588 N N . LEU A 1 76 ? 12.505 -11.475 -18.220 1.00 80.62 76 LEU A N 1
ATOM 589 C CA . LEU A 1 76 ? 12.800 -12.401 -17.117 1.00 80.62 76 LEU A CA 1
ATOM 590 C C . LEU A 1 76 ? 12.481 -13.866 -17.445 1.00 80.62 76 LEU A C 1
ATOM 592 O O . LEU A 1 76 ? 12.979 -14.778 -16.784 1.00 80.62 76 LEU A O 1
ATOM 596 N N . ARG A 1 77 ? 11.683 -14.110 -18.488 1.00 79.75 77 ARG A N 1
ATOM 597 C CA . ARG A 1 77 ? 11.213 -15.446 -18.869 1.00 79.75 77 ARG A CA 1
ATOM 598 C C . ARG A 1 77 ? 12.328 -16.486 -19.059 1.00 79.75 77 ARG A C 1
ATOM 600 O O . ARG A 1 77 ? 12.172 -17.576 -18.510 1.00 79.75 77 ARG A O 1
ATOM 607 N N . PRO A 1 78 ? 13.474 -16.174 -19.701 1.00 79.69 78 PRO A N 1
ATOM 608 C CA . PRO A 1 78 ? 14.581 -17.125 -19.815 1.00 79.69 78 PRO A CA 1
ATOM 609 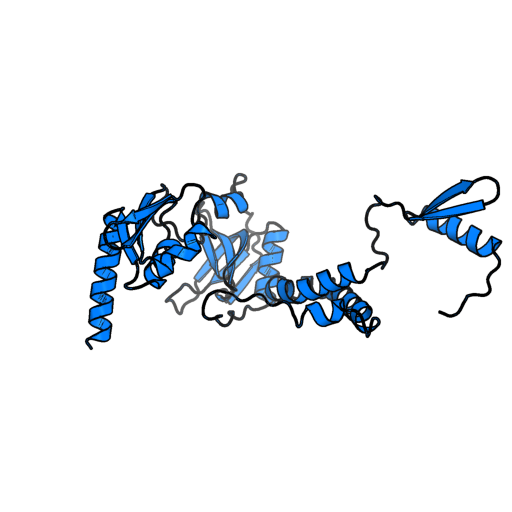C C . PRO A 1 78 ? 15.149 -17.573 -18.459 1.00 79.69 78 PRO A C 1
ATOM 611 O O . PRO A 1 78 ? 15.565 -18.724 -18.316 1.00 79.69 78 PRO A O 1
ATOM 614 N N . TYR A 1 79 ? 15.137 -16.699 -17.446 1.00 82.88 79 TYR A N 1
ATOM 615 C CA . TYR A 1 79 ? 15.599 -17.027 -16.096 1.00 82.88 79 TYR A CA 1
ATOM 616 C C . TYR A 1 79 ? 14.610 -17.956 -15.384 1.00 82.88 79 TYR A C 1
ATOM 618 O O . TYR A 1 79 ? 15.032 -18.934 -14.769 1.00 82.88 79 TYR A O 1
ATOM 626 N N . PHE A 1 80 ? 13.303 -17.716 -15.526 1.00 84.81 80 PHE A N 1
ATOM 627 C CA . PHE A 1 80 ? 12.271 -18.607 -14.985 1.00 84.81 80 PHE A CA 1
ATOM 628 C C . PHE A 1 80 ? 12.274 -19.982 -15.669 1.00 84.81 80 PHE A C 1
ATOM 630 O O . PHE A 1 80 ? 12.201 -21.013 -14.998 1.00 84.81 80 PHE A O 1
ATOM 637 N N . ASP A 1 81 ? 12.436 -20.024 -16.994 1.00 81.31 81 ASP A N 1
ATOM 638 C CA . ASP A 1 81 ? 12.570 -21.276 -17.749 1.00 81.31 81 ASP A CA 1
ATOM 639 C C . ASP A 1 81 ? 13.806 -22.069 -17.298 1.00 81.31 81 ASP A C 1
ATOM 641 O O . ASP A 1 81 ? 13.736 -23.284 -17.077 1.00 81.31 81 ASP A O 1
ATOM 645 N N . ARG A 1 82 ? 14.935 -21.381 -17.087 1.00 79.75 82 ARG A N 1
ATOM 646 C CA . ARG A 1 82 ? 16.158 -22.001 -16.573 1.00 79.75 82 ARG A CA 1
ATOM 647 C C . ARG A 1 82 ? 15.979 -22.527 -15.148 1.00 79.75 82 ARG A C 1
ATOM 649 O O . ARG A 1 82 ? 16.402 -23.652 -14.877 1.00 79.75 82 ARG A O 1
ATOM 656 N N . ALA A 1 83 ? 15.329 -21.760 -14.275 1.00 82.75 83 ALA A N 1
ATOM 657 C CA . ALA A 1 83 ? 15.013 -22.164 -12.908 1.00 82.75 83 ALA A CA 1
ATOM 658 C C . ALA A 1 83 ? 14.181 -23.452 -12.876 1.00 82.75 83 ALA A C 1
ATOM 660 O O . ALA A 1 83 ? 14.571 -24.426 -12.227 1.00 82.75 83 ALA A O 1
ATOM 661 N N . ARG A 1 84 ? 13.103 -23.509 -13.668 1.00 81.62 84 ARG A N 1
ATOM 662 C CA . ARG A 1 84 ? 12.279 -24.716 -13.828 1.00 81.62 84 ARG A CA 1
ATOM 663 C C . ARG A 1 84 ? 13.082 -25.914 -14.328 1.00 81.62 84 ARG A C 1
ATOM 665 O O . ARG A 1 84 ? 12.918 -27.018 -13.810 1.00 81.62 84 ARG A O 1
ATOM 672 N N . SER A 1 85 ? 13.960 -25.723 -15.314 1.00 79.56 85 SER A N 1
ATOM 673 C CA . SER A 1 85 ? 14.825 -26.795 -15.830 1.00 79.56 85 SER A CA 1
ATOM 674 C C . SER A 1 85 ? 15.741 -27.363 -14.738 1.00 79.56 85 SER A C 1
ATOM 676 O O . SER A 1 85 ? 15.799 -28.575 -14.562 1.00 79.56 85 SER A O 1
ATOM 678 N N . ILE A 1 86 ? 16.384 -26.514 -13.933 1.00 78.88 86 ILE A N 1
ATOM 679 C CA . ILE A 1 86 ? 17.277 -26.964 -12.849 1.00 78.88 86 ILE A CA 1
ATOM 680 C C . ILE A 1 86 ? 16.515 -27.728 -11.759 1.00 78.88 86 ILE A C 1
ATOM 682 O O . ILE A 1 86 ? 17.002 -28.739 -11.250 1.00 78.88 86 ILE A O 1
ATOM 686 N N . LEU A 1 87 ? 15.316 -27.263 -11.401 1.00 76.69 87 LEU A N 1
ATOM 687 C CA . LEU A 1 87 ? 14.483 -27.907 -10.384 1.00 76.69 87 LEU A CA 1
ATOM 688 C C . LEU A 1 87 ? 13.840 -29.210 -10.881 1.00 76.69 87 LEU A C 1
ATOM 690 O O . LEU A 1 87 ? 13.605 -30.117 -10.082 1.00 76.69 87 LEU A O 1
ATOM 694 N N . SER A 1 88 ? 13.574 -29.325 -12.186 1.00 74.44 88 SER A N 1
ATOM 695 C CA . SER A 1 88 ? 13.023 -30.542 -12.797 1.00 74.44 88 SER A CA 1
ATOM 696 C C . SER A 1 88 ? 14.074 -31.630 -13.033 1.00 74.44 88 SER A C 1
ATOM 698 O O . SER A 1 88 ? 13.764 -32.797 -12.788 1.00 74.44 88 SER A O 1
ATOM 700 N N . ASP A 1 89 ? 15.310 -31.266 -13.397 1.00 68.38 89 ASP A N 1
ATOM 701 C CA . ASP A 1 89 ? 16.441 -32.197 -13.569 1.00 68.38 89 ASP A CA 1
ATOM 702 C C . ASP A 1 89 ? 16.901 -32.831 -12.240 1.00 68.38 89 ASP A C 1
ATOM 704 O O . ASP A 1 89 ? 17.511 -33.902 -12.221 1.00 68.38 89 ASP A O 1
ATOM 708 N N . GLN A 1 90 ? 16.582 -32.207 -11.103 1.00 63.75 90 GLN A N 1
ATOM 709 C CA . GLN A 1 90 ? 16.838 -32.739 -9.764 1.00 63.75 90 GLN A CA 1
ATOM 710 C C . GLN A 1 90 ? 15.599 -33.474 -9.221 1.00 63.75 90 GLN A C 1
ATOM 712 O O . GLN A 1 90 ? 14.960 -33.034 -8.263 1.00 63.75 90 GLN A O 1
ATOM 717 N N . SER A 1 91 ? 15.250 -34.604 -9.840 1.00 54.47 91 SER A N 1
ATOM 718 C CA . SER A 1 91 ? 13.982 -35.330 -9.638 1.00 54.47 91 SER A CA 1
ATOM 719 C C . SER A 1 91 ? 13.653 -35.739 -8.190 1.00 54.47 91 SER A C 1
ATOM 721 O O . SER A 1 91 ? 12.478 -35.935 -7.885 1.00 54.47 91 SER A O 1
ATOM 723 N N . ASP A 1 92 ? 14.647 -35.815 -7.296 1.00 57.22 92 ASP A N 1
ATOM 724 C CA . ASP A 1 92 ? 14.487 -36.171 -5.871 1.00 57.22 92 ASP A CA 1
ATOM 725 C C . ASP A 1 92 ? 14.770 -35.019 -4.887 1.00 57.22 92 ASP A C 1
ATOM 727 O O . ASP A 1 92 ? 14.786 -35.201 -3.664 1.00 57.22 92 ASP A O 1
ATOM 731 N N . SER A 1 93 ? 14.990 -33.801 -5.386 1.00 64.88 93 SER A N 1
ATOM 732 C CA . SER A 1 93 ? 15.313 -32.671 -4.519 1.00 64.88 93 SER A CA 1
ATOM 733 C C . SER A 1 93 ? 14.085 -32.246 -3.709 1.00 64.88 93 SER A C 1
ATOM 735 O O . SER A 1 93 ? 13.003 -31.968 -4.235 1.00 64.88 93 SER A O 1
ATOM 737 N N . LYS A 1 94 ? 14.260 -32.140 -2.386 1.00 63.88 94 LYS A N 1
ATOM 738 C CA . LYS A 1 94 ? 13.253 -31.570 -1.476 1.00 63.88 94 LYS A CA 1
ATOM 739 C C . LYS A 1 94 ? 12.833 -30.150 -1.892 1.00 63.88 94 LYS A C 1
ATOM 741 O O . LYS A 1 94 ? 11.743 -29.732 -1.513 1.00 63.88 94 LYS A O 1
ATOM 746 N N . LEU A 1 95 ? 13.672 -29.450 -2.667 1.00 63.31 95 LEU A N 1
ATOM 747 C CA . LEU A 1 95 ? 13.449 -28.085 -3.144 1.00 63.31 95 LEU A CA 1
ATOM 748 C C . LEU A 1 95 ? 12.349 -28.018 -4.207 1.00 63.31 95 LEU A C 1
ATOM 750 O O . LEU A 1 95 ? 11.524 -27.120 -4.142 1.00 63.31 95 LEU A O 1
ATOM 754 N N . ARG A 1 96 ? 12.248 -29.004 -5.109 1.00 67.31 96 ARG A N 1
ATOM 755 C CA . ARG A 1 96 ? 11.176 -29.040 -6.122 1.00 67.31 96 ARG A CA 1
ATOM 756 C C . ARG A 1 96 ? 9.777 -29.101 -5.497 1.00 67.31 96 ARG A C 1
ATOM 758 O O . ARG A 1 96 ? 8.823 -28.595 -6.063 1.00 67.31 96 ARG A O 1
ATOM 765 N N . LYS A 1 97 ? 9.648 -29.751 -4.338 1.00 67.00 97 LYS A N 1
ATOM 766 C CA . LYS A 1 97 ? 8.372 -29.897 -3.612 1.00 67.00 97 LYS A CA 1
ATOM 767 C C . LYS A 1 97 ? 8.103 -28.735 -2.651 1.00 67.00 97 LYS A C 1
ATOM 769 O O . LYS A 1 97 ? 7.152 -28.807 -1.882 1.00 67.00 97 LYS A O 1
ATOM 774 N N . TRP A 1 98 ? 8.981 -27.732 -2.584 1.00 64.25 98 TRP A N 1
ATOM 775 C CA . TRP A 1 98 ? 8.814 -26.594 -1.680 1.00 64.25 98 TRP A CA 1
ATOM 776 C C . TRP A 1 98 ? 7.656 -25.667 -2.078 1.00 64.25 98 TRP A C 1
ATOM 778 O O . TRP A 1 98 ? 6.898 -25.304 -1.177 1.00 64.25 98 TRP A O 1
ATOM 788 N N . PRO A 1 99 ? 7.431 -25.347 -3.370 1.00 65.94 99 PRO A N 1
ATOM 789 C CA . PRO A 1 99 ? 6.255 -24.579 -3.785 1.00 65.94 99 PRO A CA 1
ATOM 790 C C . PRO A 1 99 ? 4.927 -25.223 -3.358 1.00 65.94 99 PRO A C 1
ATOM 792 O O . PRO A 1 99 ? 4.008 -24.521 -2.961 1.00 65.94 99 PRO A O 1
ATOM 795 N N . ASP A 1 100 ? 4.852 -26.559 -3.322 1.00 67.00 100 ASP A N 1
ATOM 796 C CA . ASP A 1 100 ? 3.667 -27.295 -2.842 1.00 67.00 100 ASP A CA 1
ATOM 797 C C . ASP A 1 100 ? 3.481 -27.236 -1.310 1.00 67.00 100 ASP A C 1
ATOM 799 O O . ASP A 1 100 ? 2.465 -27.687 -0.780 1.00 67.00 100 ASP A O 1
ATOM 803 N N . LYS A 1 101 ? 4.481 -26.744 -0.568 1.00 63.06 101 LYS A N 1
ATOM 804 C CA . LYS A 1 101 ? 4.518 -26.724 0.906 1.00 63.06 101 LYS A CA 1
ATOM 805 C C . LYS A 1 101 ? 4.462 -25.324 1.500 1.00 63.06 101 LYS A C 1
ATOM 807 O O . LYS A 1 101 ? 4.254 -25.196 2.705 1.00 63.06 101 LYS A O 1
ATOM 812 N N . ALA A 1 102 ? 4.680 -24.297 0.688 1.00 59.22 102 ALA A N 1
ATOM 813 C CA . ALA A 1 102 ? 4.725 -22.913 1.118 1.00 59.22 102 ALA A CA 1
ATOM 814 C C . ALA A 1 102 ? 3.720 -22.099 0.303 1.00 59.22 102 ALA A C 1
ATOM 816 O O . ALA A 1 102 ? 3.862 -21.949 -0.906 1.00 59.22 102 ALA A O 1
ATOM 817 N N . ALA A 1 103 ? 2.718 -21.550 0.983 1.00 64.38 103 ALA A N 1
ATOM 818 C CA . ALA A 1 103 ? 1.729 -20.663 0.392 1.00 64.38 103 ALA A CA 1
ATOM 819 C C . ALA A 1 103 ? 1.632 -19.380 1.219 1.00 64.38 103 ALA A C 1
ATOM 821 O O . ALA A 1 103 ? 1.744 -19.413 2.445 1.00 64.38 103 ALA A O 1
ATOM 822 N N . VAL A 1 104 ? 1.395 -18.257 0.545 1.00 62.19 104 VAL A N 1
ATOM 823 C CA . VAL A 1 104 ? 1.023 -16.998 1.194 1.00 62.19 104 VAL A CA 1
ATOM 824 C C . VAL A 1 104 ? -0.482 -16.838 1.073 1.00 62.19 104 VAL A C 1
ATOM 826 O O . VAL A 1 104 ? -1.038 -16.903 -0.021 1.00 62.19 104 VAL A O 1
ATOM 829 N N . ILE A 1 105 ? -1.137 -16.661 2.217 1.00 64.44 105 ILE A N 1
ATOM 830 C CA . ILE A 1 105 ? -2.576 -16.432 2.305 1.00 64.44 105 ILE A CA 1
ATOM 831 C C . ILE A 1 105 ? -2.777 -14.986 2.745 1.00 64.44 105 ILE A C 1
ATOM 833 O O . ILE A 1 105 ? -2.278 -14.567 3.790 1.00 64.44 105 ILE A O 1
ATOM 837 N N . GLU A 1 106 ? -3.503 -14.220 1.937 1.00 61.53 106 GLU A N 1
ATOM 838 C CA . GLU A 1 106 ? -3.924 -12.867 2.294 1.00 61.53 106 GLU A CA 1
ATOM 839 C C . GLU A 1 106 ? -5.079 -12.911 3.309 1.00 61.53 106 GLU A C 1
ATOM 841 O O . GLU A 1 106 ? -5.853 -13.870 3.364 1.00 61.53 106 GLU A O 1
ATOM 846 N N . ARG A 1 107 ? -5.219 -11.865 4.134 1.00 66.31 107 ARG A N 1
ATOM 847 C CA . ARG A 1 107 ? -6.369 -11.748 5.041 1.00 66.31 107 ARG A CA 1
ATOM 848 C C . ARG A 1 107 ? -7.608 -11.312 4.256 1.00 66.31 107 ARG A C 1
ATOM 850 O O . ARG A 1 107 ? -7.615 -10.236 3.666 1.00 66.31 107 ARG A O 1
ATOM 857 N N . GLY A 1 108 ? -8.677 -12.100 4.346 1.00 72.69 108 GLY A N 1
ATOM 858 C CA . GLY A 1 108 ? -9.979 -11.779 3.758 1.00 72.69 108 GLY A CA 1
ATOM 859 C C . GLY A 1 108 ? -10.173 -12.317 2.333 1.00 72.69 108 GLY A C 1
ATOM 860 O O . GLY A 1 108 ? -9.357 -13.095 1.840 1.00 72.69 108 GLY A O 1
ATOM 861 N N . PRO A 1 109 ? -11.292 -11.964 1.677 1.00 73.06 109 PRO A N 1
ATOM 862 C CA . PRO A 1 109 ? -11.573 -12.412 0.319 1.00 73.06 109 PRO A CA 1
ATOM 863 C C . PRO A 1 109 ? -10.623 -11.751 -0.686 1.00 73.06 109 PRO A C 1
ATOM 865 O O . PRO A 1 109 ? -10.518 -10.525 -0.743 1.00 73.06 109 PRO A O 1
ATOM 868 N N . VAL A 1 110 ? -9.982 -12.564 -1.528 1.00 69.12 110 VAL A N 1
ATOM 869 C CA . VAL A 1 110 ? -9.169 -12.069 -2.646 1.00 69.12 110 VAL A CA 1
ATOM 870 C C . VAL A 1 110 ? -10.103 -11.595 -3.756 1.00 69.12 110 VAL A C 1
ATOM 872 O O . VAL A 1 110 ? -10.824 -12.387 -4.367 1.00 69.12 110 VAL A O 1
ATOM 875 N N . LEU A 1 111 ? -10.110 -10.287 -4.007 1.00 74.12 111 LEU A N 1
ATOM 876 C CA . LEU A 1 111 ? -10.897 -9.697 -5.086 1.00 74.12 111 LEU A CA 1
ATOM 877 C C . LEU A 1 111 ? -10.245 -9.971 -6.446 1.00 74.12 111 LEU A C 1
ATOM 879 O O . LEU A 1 111 ? -9.021 -10.032 -6.574 1.00 74.12 111 LEU A O 1
ATOM 883 N N . GLN A 1 112 ? -11.069 -10.095 -7.488 1.00 75.62 112 GLN A N 1
ATOM 884 C CA . GLN A 1 112 ? -10.564 -10.182 -8.855 1.00 75.62 112 GLN A CA 1
ATOM 885 C C . GLN A 1 112 ? -9.897 -8.862 -9.244 1.00 75.62 112 GLN A C 1
ATOM 887 O O . GLN A 1 112 ? -10.474 -7.784 -9.083 1.00 75.62 112 GLN A O 1
ATOM 892 N N . LYS A 1 113 ? -8.668 -8.955 -9.753 1.00 77.94 113 LYS A N 1
ATOM 893 C CA . LYS A 1 113 ? -7.899 -7.783 -10.172 1.00 77.94 113 LYS A CA 1
ATOM 894 C C . LYS A 1 113 ? -8.555 -7.143 -11.396 1.00 77.94 113 LYS A C 1
ATOM 896 O O . LYS A 1 113 ? -9.012 -7.867 -12.283 1.00 77.94 113 LYS A O 1
ATOM 901 N N . PRO A 1 114 ? -8.595 -5.805 -11.470 1.00 81.19 114 PRO A N 1
ATOM 902 C CA . PRO A 1 114 ? -9.137 -5.137 -12.637 1.00 81.19 114 PRO A CA 1
ATOM 903 C C . PRO A 1 114 ? -8.228 -5.383 -13.846 1.00 81.19 114 PRO A C 1
ATOM 905 O O . PRO A 1 114 ? -7.003 -5.338 -13.733 1.00 81.19 114 PRO A O 1
ATOM 908 N N . THR A 1 115 ? -8.826 -5.621 -15.010 1.00 82.88 115 THR A N 1
ATOM 909 C CA . THR A 1 115 ? -8.085 -5.701 -16.271 1.00 82.88 115 THR A CA 1
ATOM 910 C C . THR A 1 115 ? -7.562 -4.315 -16.641 1.00 82.88 115 THR A C 1
ATOM 912 O O . THR A 1 115 ? -8.300 -3.332 -16.579 1.00 82.88 115 THR A O 1
ATOM 915 N N . ILE A 1 116 ? -6.287 -4.239 -17.017 1.00 84.50 116 ILE A N 1
ATOM 916 C CA . ILE A 1 116 ? -5.640 -3.025 -17.516 1.00 84.50 116 ILE A CA 1
ATOM 917 C C . ILE A 1 116 ? -5.243 -3.296 -18.964 1.00 84.50 116 ILE A C 1
ATOM 919 O O . ILE A 1 116 ? -4.743 -4.379 -19.269 1.00 84.50 116 ILE A O 1
ATOM 923 N N . ASP A 1 117 ? -5.484 -2.328 -19.842 1.00 85.44 117 ASP A N 1
ATOM 924 C CA . ASP A 1 117 ? -5.002 -2.381 -21.219 1.00 85.44 117 ASP A CA 1
ATOM 925 C C . ASP A 1 117 ? -3.455 -2.349 -21.223 1.00 85.44 117 ASP A C 1
ATOM 927 O O . ASP A 1 117 ? -2.875 -1.381 -20.708 1.00 85.44 117 ASP A O 1
ATOM 931 N N . PRO A 1 118 ? -2.774 -3.385 -21.758 1.00 79.94 118 PRO A N 1
ATOM 932 C CA . PRO A 1 118 ? -1.315 -3.458 -21.761 1.00 79.94 118 PRO A CA 1
ATOM 933 C C . PRO A 1 118 ? -0.639 -2.271 -22.454 1.00 79.94 118 PRO A C 1
ATOM 935 O O . PRO A 1 118 ? 0.408 -1.825 -21.983 1.00 79.94 118 PRO A O 1
ATOM 938 N N . ASP A 1 119 ? -1.242 -1.725 -23.514 1.00 83.81 119 ASP A N 1
ATOM 939 C CA . ASP A 1 119 ? -0.660 -0.628 -24.293 1.00 83.81 119 ASP A CA 1
ATOM 940 C C . ASP A 1 119 ? -0.732 0.693 -23.513 1.00 83.81 119 ASP A C 1
ATOM 942 O O . ASP A 1 119 ? 0.229 1.472 -23.473 1.00 83.81 119 ASP A O 1
ATOM 946 N N . LEU A 1 120 ? -1.848 0.926 -22.808 1.00 90.50 120 LEU A N 1
ATOM 947 C CA . LEU A 1 120 ? -1.981 2.067 -21.896 1.00 90.50 120 LEU A CA 1
ATOM 948 C C . LEU A 1 120 ? -0.994 1.958 -20.734 1.00 90.50 120 LEU A C 1
ATOM 950 O O . LEU A 1 120 ? -0.331 2.940 -20.392 1.00 90.50 120 LEU A O 1
ATOM 954 N N . GLN A 1 121 ? -0.874 0.768 -20.138 1.00 86.12 121 GLN A N 1
ATOM 955 C CA . GLN A 1 121 ? 0.071 0.528 -19.052 1.00 86.12 121 GLN A CA 1
ATOM 956 C C . GLN A 1 121 ? 1.508 0.789 -19.512 1.00 86.12 121 GLN A C 1
ATOM 958 O O . GLN A 1 121 ? 2.236 1.517 -18.839 1.00 86.12 121 GLN A O 1
ATOM 963 N N . GLN A 1 122 ? 1.907 0.254 -20.667 1.00 83.50 122 GLN A N 1
ATOM 964 C CA . GLN A 1 122 ? 3.237 0.470 -21.228 1.00 83.50 122 GLN A CA 1
ATOM 965 C C . GLN A 1 122 ? 3.513 1.958 -21.466 1.00 83.50 122 GLN A C 1
ATOM 967 O O . GLN A 1 122 ? 4.573 2.443 -21.076 1.00 83.50 122 GLN A O 1
ATOM 972 N N . THR A 1 123 ? 2.555 2.692 -22.037 1.00 88.00 123 THR A N 1
ATOM 973 C CA . THR A 1 123 ? 2.706 4.128 -22.323 1.00 88.00 123 THR A CA 1
ATOM 974 C C . THR A 1 123 ? 2.907 4.939 -21.042 1.00 88.00 123 THR A C 1
ATOM 976 O O . THR A 1 123 ? 3.806 5.774 -20.975 1.00 88.00 123 THR A O 1
ATOM 979 N N . ILE A 1 124 ? 2.124 4.666 -19.991 1.00 91.31 124 ILE A N 1
ATOM 980 C CA . ILE A 1 124 ? 2.275 5.330 -18.684 1.00 91.31 124 ILE A CA 1
ATOM 981 C C . ILE A 1 124 ? 3.646 5.019 -18.069 1.00 91.31 124 ILE A C 1
ATOM 983 O O . ILE A 1 124 ? 4.303 5.912 -17.539 1.00 91.31 124 ILE A O 1
ATOM 987 N N . TYR A 1 125 ? 4.085 3.760 -18.133 1.00 85.50 125 TYR A N 1
ATOM 988 C CA . TYR A 1 125 ? 5.362 3.335 -17.555 1.00 85.50 125 TYR A CA 1
ATOM 989 C C . TYR A 1 125 ? 6.540 3.963 -18.297 1.00 85.50 125 TYR A C 1
ATOM 991 O O . TYR A 1 125 ? 7.491 4.418 -17.667 1.00 85.50 125 TYR A O 1
ATOM 999 N N . GLN A 1 126 ? 6.461 4.022 -19.625 1.00 81.75 126 GLN A N 1
ATOM 1000 C CA . GLN A 1 126 ? 7.465 4.678 -20.449 1.00 81.75 126 GLN A CA 1
ATOM 1001 C C . GLN A 1 126 ? 7.508 6.183 -20.174 1.00 81.75 126 GLN A C 1
ATOM 1003 O O . GLN A 1 126 ? 8.592 6.736 -20.041 1.00 81.75 126 GLN A O 1
ATOM 1008 N N . ALA A 1 127 ? 6.358 6.840 -20.014 1.00 91.31 127 ALA A N 1
ATOM 1009 C CA . ALA A 1 127 ? 6.315 8.252 -19.652 1.00 91.31 127 ALA A CA 1
ATOM 1010 C C . ALA A 1 127 ? 6.931 8.543 -18.282 1.00 91.31 127 ALA A C 1
ATOM 1012 O O . ALA A 1 127 ? 7.635 9.537 -18.135 1.00 91.31 127 ALA A O 1
ATOM 1013 N N . LEU A 1 128 ? 6.723 7.663 -17.300 1.00 88.81 128 LEU A N 1
ATOM 1014 C CA . LEU A 1 128 ? 7.391 7.779 -16.008 1.00 88.81 128 LEU A CA 1
ATOM 1015 C C . LEU A 1 128 ? 8.910 7.586 -16.137 1.00 88.81 128 LEU A C 1
ATOM 1017 O O . LEU A 1 128 ? 9.669 8.348 -15.552 1.00 88.81 128 LEU A O 1
ATOM 1021 N N . LEU A 1 129 ? 9.346 6.582 -16.904 1.00 83.88 129 LEU A N 1
ATOM 1022 C CA . LEU A 1 129 ? 10.764 6.268 -17.101 1.00 83.88 129 LEU A CA 1
ATOM 1023 C C . LEU A 1 129 ? 11.515 7.378 -17.847 1.00 83.88 129 LEU A C 1
ATOM 1025 O O . LEU A 1 129 ? 12.656 7.680 -17.517 1.00 83.88 129 LEU A O 1
ATOM 1029 N N . GLU A 1 130 ? 10.888 7.950 -18.872 1.00 86.94 130 GLU A N 1
ATOM 1030 C CA . GLU A 1 130 ? 11.473 8.996 -19.714 1.00 86.94 130 GLU A CA 1
ATOM 1031 C C . GLU A 1 130 ? 11.238 10.409 -19.168 1.00 86.94 130 GLU A C 1
ATOM 1033 O O . GLU A 1 130 ? 11.618 11.372 -19.830 1.00 86.94 130 GLU A O 1
ATOM 1038 N N . GLU A 1 131 ? 10.597 10.540 -18.000 1.00 90.31 131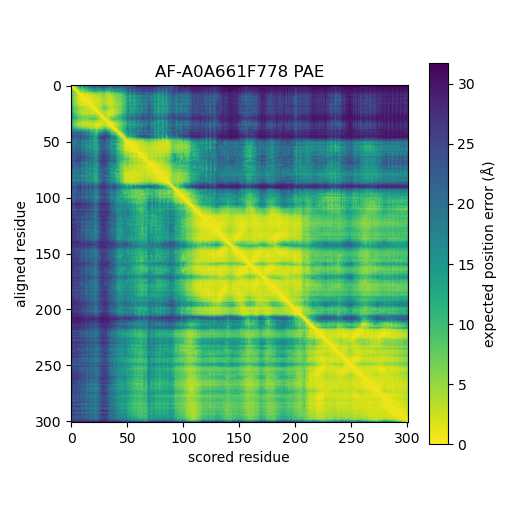 GLU A N 1
ATOM 1039 C CA . GLU A 1 131 ? 10.227 11.825 -17.400 1.00 90.31 131 GLU A CA 1
ATOM 1040 C C . GLU A 1 131 ? 9.456 12.720 -18.397 1.00 90.31 131 GLU A C 1
ATOM 1042 O O . GLU A 1 131 ? 9.798 13.875 -18.656 1.00 90.31 131 GLU A O 1
ATOM 1047 N N . LYS A 1 132 ? 8.399 12.165 -19.005 1.00 94.00 132 LYS A N 1
ATOM 1048 C CA . LYS A 1 132 ? 7.563 12.849 -20.002 1.00 94.00 132 LYS A CA 1
ATOM 1049 C C . LYS A 1 132 ? 6.133 13.065 -19.528 1.00 94.00 132 LYS A C 1
ATOM 1051 O O . LYS A 1 132 ? 5.529 12.222 -18.866 1.00 94.00 132 LYS A O 1
ATOM 1056 N N . THR A 1 133 ? 5.569 14.190 -19.950 1.00 96.81 133 THR A N 1
ATOM 1057 C CA . THR A 1 133 ? 4.160 14.535 -19.744 1.00 96.81 133 THR A CA 1
ATOM 1058 C C . THR A 1 133 ? 3.264 13.676 -20.634 1.00 96.81 133 THR A C 1
ATOM 1060 O O . THR A 1 133 ? 3.615 13.351 -21.772 1.00 96.81 133 THR A O 1
ATOM 1063 N N . ILE A 1 134 ? 2.072 13.338 -20.142 1.00 97.81 134 ILE A N 1
ATOM 1064 C CA . ILE A 1 134 ? 1.052 12.619 -20.916 1.00 97.81 134 ILE A CA 1
ATOM 1065 C C . ILE A 1 134 ? -0.269 13.380 -20.923 1.00 97.81 134 ILE A C 1
ATOM 1067 O O . ILE A 1 134 ? -0.633 14.039 -19.949 1.00 97.81 134 ILE A O 1
ATOM 1071 N N . THR A 1 135 ? -1.023 13.221 -22.005 1.00 97.81 135 THR A N 1
ATOM 1072 C CA . THR A 1 135 ? -2.439 13.590 -22.066 1.00 97.81 135 THR A CA 1
ATOM 1073 C C . THR A 1 135 ? -3.264 12.315 -22.015 1.00 97.81 135 THR A C 1
ATOM 1075 O O . THR A 1 135 ? -3.022 11.373 -22.776 1.00 97.81 135 THR A O 1
ATOM 1078 N N . ALA A 1 136 ? -4.234 12.258 -21.105 1.00 97.19 136 ALA A N 1
ATOM 1079 C CA . ALA A 1 136 ? -4.975 11.034 -20.851 1.00 97.19 136 ALA A CA 1
ATOM 1080 C C . ALA A 1 136 ? -6.470 11.267 -20.624 1.00 97.19 136 ALA A C 1
ATOM 1082 O O . ALA A 1 136 ? -6.879 12.234 -19.984 1.00 97.19 136 ALA A O 1
ATOM 1083 N N . GLN A 1 137 ? -7.287 10.328 -21.103 1.00 96.69 137 GLN A N 1
ATOM 1084 C CA . GLN A 1 137 ? -8.723 10.278 -20.842 1.00 96.69 137 GLN A CA 1
ATOM 1085 C C . GLN A 1 137 ? -9.016 9.305 -19.702 1.00 96.69 137 GLN A C 1
ATOM 1087 O O . GLN A 1 137 ? -8.657 8.125 -19.766 1.00 96.69 137 GLN A O 1
ATOM 1092 N N . TYR A 1 138 ? -9.700 9.789 -18.668 1.00 96.25 138 TYR A N 1
ATOM 1093 C CA . TYR A 1 138 ? -9.908 9.060 -17.421 1.00 96.25 138 TYR A CA 1
ATOM 1094 C C . TYR A 1 138 ? -11.357 9.124 -16.936 1.00 96.25 138 TYR A C 1
ATOM 1096 O O . TYR A 1 138 ? -11.977 10.192 -16.912 1.00 96.25 138 TYR A O 1
ATOM 1104 N N . ILE A 1 139 ? -11.889 7.979 -16.501 1.00 93.62 139 ILE A N 1
ATOM 1105 C CA . ILE A 1 139 ? -13.239 7.867 -15.938 1.00 93.62 139 ILE A CA 1
ATOM 1106 C C . ILE A 1 139 ? -13.165 7.950 -14.409 1.00 93.62 139 ILE A C 1
ATOM 1108 O O . ILE A 1 139 ? -12.640 7.064 -13.732 1.00 93.62 139 ILE A O 1
ATOM 1112 N N . THR A 1 140 ? -13.724 9.014 -13.833 1.00 88.00 140 THR A N 1
ATOM 1113 C CA . THR A 1 140 ? -13.771 9.187 -12.375 1.00 88.00 140 THR A CA 1
ATOM 1114 C C . THR A 1 140 ? -14.806 8.267 -11.726 1.00 88.00 140 THR A C 1
ATOM 1116 O O . THR A 1 140 ? -15.815 7.903 -12.330 1.00 88.00 140 THR A O 1
ATOM 1119 N N . LYS A 1 141 ? -14.599 7.923 -10.447 1.00 80.94 141 LYS A N 1
ATOM 1120 C CA . LYS A 1 141 ? -15.545 7.100 -9.676 1.00 80.94 141 LYS A CA 1
ATOM 1121 C C . LYS A 1 141 ? -16.943 7.740 -9.697 1.00 80.94 141 LYS A C 1
ATOM 1123 O O . LYS A 1 141 ? -17.080 8.914 -9.373 1.00 80.94 141 LYS A O 1
ATOM 1128 N N . GLY A 1 142 ? -17.959 6.969 -10.083 1.00 79.88 142 GLY A N 1
ATOM 1129 C CA . GLY A 1 142 ? -19.352 7.432 -10.167 1.00 79.88 142 GLY A CA 1
ATOM 1130 C C . GLY A 1 142 ? -19.714 8.212 -11.438 1.00 79.88 142 GLY A C 1
ATOM 1131 O O . GLY A 1 142 ? -20.881 8.542 -11.617 1.00 79.88 142 GLY A O 1
ATOM 1132 N N . SER A 1 143 ? -18.758 8.475 -12.336 1.00 84.56 143 SER A N 1
ATOM 1133 C CA . SER A 1 143 ? -19.017 9.067 -13.655 1.00 84.56 143 SER A CA 1
ATOM 1134 C C . SER A 1 143 ? -19.080 7.986 -14.735 1.00 84.56 143 SER A C 1
ATOM 1136 O O . SER A 1 143 ? -18.408 6.962 -14.638 1.00 84.56 143 SER A O 1
ATOM 1138 N N . LYS A 1 144 ? -19.858 8.237 -15.794 1.00 81.31 144 LYS A N 1
ATOM 1139 C CA . LYS A 1 144 ? -19.811 7.464 -17.051 1.00 81.31 144 LYS A CA 1
ATOM 1140 C C . LYS A 1 144 ? -19.024 8.168 -18.158 1.00 81.31 144 LYS A C 1
ATOM 1142 O O . LYS A 1 144 ? -18.763 7.569 -19.192 1.00 81.31 144 LYS A O 1
ATOM 1147 N N . GLN A 1 145 ? -18.681 9.438 -17.960 1.00 87.62 145 GLN A N 1
ATOM 1148 C CA . GLN A 1 145 ? -17.970 10.247 -18.943 1.00 87.62 145 GLN A CA 1
ATOM 1149 C C . GLN A 1 145 ? -16.491 10.328 -18.580 1.00 87.62 145 GLN A C 1
ATOM 1151 O O . GLN A 1 145 ? -16.147 10.620 -17.427 1.00 87.62 145 GLN A O 1
ATOM 1156 N N . ALA A 1 146 ? -15.643 10.077 -19.576 1.00 90.50 146 ALA A N 1
ATOM 1157 C CA . ALA A 1 146 ? -14.213 10.302 -19.475 1.00 90.50 146 ALA A CA 1
ATOM 1158 C C . ALA A 1 146 ? -13.919 11.805 -19.537 1.00 90.50 146 ALA A C 1
ATOM 1160 O O . ALA A 1 146 ? -14.538 12.543 -20.305 1.00 90.50 146 ALA A O 1
ATOM 1161 N N . LYS A 1 147 ? -12.971 12.247 -18.715 1.00 94.19 147 LYS A N 1
ATOM 1162 C CA . LYS A 1 147 ? -12.415 13.599 -18.750 1.00 94.19 147 LYS A CA 1
ATOM 1163 C C . LYS A 1 147 ? -10.969 13.529 -19.199 1.00 94.19 147 LYS A C 1
ATOM 1165 O O . LYS A 1 147 ? -10.282 12.555 -18.902 1.00 94.19 147 LYS A O 1
ATOM 1170 N N . GLU A 1 148 ? -10.536 14.556 -19.907 1.00 96.25 148 GLU A N 1
ATOM 1171 C CA . GLU A 1 148 ? -9.156 14.680 -20.350 1.00 96.25 148 GLU A CA 1
ATOM 1172 C C . GLU A 1 148 ? -8.324 15.425 -19.307 1.00 96.25 148 GLU A C 1
ATOM 1174 O O . GLU A 1 148 ? -8.788 16.395 -18.704 1.00 96.25 148 GLU A O 1
ATOM 1179 N N . TYR A 1 149 ? -7.106 14.944 -19.090 1.00 96.38 149 TYR A N 1
ATOM 1180 C CA . TYR A 1 149 ? -6.157 15.474 -18.127 1.00 96.38 149 TYR A CA 1
ATOM 1181 C C . TYR A 1 149 ? -4.783 15.599 -18.780 1.00 96.38 149 TYR A C 1
ATOM 1183 O O . TYR A 1 149 ? -4.335 14.663 -19.446 1.00 96.38 149 TYR A O 1
ATOM 1191 N N . LEU A 1 150 ? -4.106 16.723 -18.535 1.00 97.25 150 LEU A N 1
ATOM 1192 C CA . LEU A 1 150 ? -2.660 16.829 -18.708 1.00 97.25 150 LEU A CA 1
ATOM 1193 C C . LEU A 1 150 ? -2.014 16.357 -17.407 1.00 97.25 150 LEU A C 1
ATOM 1195 O O . LEU A 1 150 ? -2.309 16.907 -16.345 1.00 97.25 150 LEU A O 1
ATOM 1199 N N . ILE A 1 151 ? -1.192 15.319 -17.479 1.00 97.44 151 ILE A N 1
ATOM 1200 C CA . ILE A 1 151 ? -0.680 14.602 -16.314 1.00 97.44 151 ILE A CA 1
ATOM 1201 C C . ILE A 1 151 ? 0.843 14.635 -16.334 1.00 97.44 151 ILE A C 1
ATOM 1203 O O . ILE A 1 151 ? 1.457 14.269 -17.336 1.00 97.44 151 ILE A O 1
ATOM 1207 N N . HIS A 1 152 ? 1.429 14.997 -15.194 1.00 96.25 152 HIS A N 1
ATOM 1208 C CA . HIS A 1 152 ? 2.863 14.895 -14.926 1.00 96.25 152 HIS A CA 1
ATOM 1209 C C . HIS A 1 152 ? 3.106 13.673 -14.030 1.00 96.25 152 HIS A C 1
ATOM 1211 O O . HIS A 1 152 ? 2.772 13.719 -12.839 1.00 96.25 152 HIS A O 1
ATOM 1217 N N . PRO A 1 153 ? 3.599 12.548 -14.578 1.00 95.06 153 PRO A N 1
ATOM 1218 C CA . PRO A 1 153 ? 3.858 11.335 -13.807 1.00 95.06 153 PRO A CA 1
ATOM 1219 C C . PRO A 1 153 ? 4.917 11.563 -12.721 1.00 95.06 153 PRO A C 1
ATOM 1221 O O . PRO A 1 153 ? 5.960 12.146 -12.988 1.00 95.06 153 PRO A O 1
ATOM 1224 N N . LEU A 1 154 ? 4.662 11.072 -11.507 1.00 93.62 154 LEU A N 1
ATOM 1225 C CA . LEU A 1 154 ? 5.578 11.163 -10.361 1.00 93.62 154 LEU A CA 1
ATOM 1226 C C . LEU A 1 154 ? 6.012 9.794 -9.826 1.00 93.62 154 LEU A C 1
ATOM 1228 O O . LEU A 1 154 ? 7.090 9.657 -9.255 1.00 93.62 154 LEU A O 1
ATOM 1232 N N . GLY A 1 155 ? 5.164 8.774 -9.959 1.00 90.19 155 GLY A N 1
ATOM 1233 C CA . GLY A 1 155 ? 5.466 7.437 -9.460 1.00 90.19 155 GLY A CA 1
ATOM 1234 C C . GLY A 1 155 ? 4.338 6.443 -9.697 1.00 90.19 155 GLY A C 1
ATOM 1235 O O . GLY A 1 155 ? 3.221 6.821 -10.046 1.00 90.19 155 GLY A O 1
ATOM 1236 N N . ILE A 1 156 ? 4.621 5.162 -9.479 1.00 88.00 156 ILE A N 1
ATOM 1237 C CA . ILE A 1 156 ? 3.634 4.081 -9.552 1.00 88.00 156 ILE A CA 1
ATOM 1238 C C . ILE A 1 156 ? 3.602 3.343 -8.220 1.00 88.00 156 ILE A C 1
ATOM 1240 O O . ILE A 1 156 ? 4.644 3.029 -7.649 1.00 88.00 156 ILE A O 1
ATOM 1244 N N . VAL A 1 157 ? 2.396 3.036 -7.748 1.00 85.50 157 VAL A N 1
ATOM 1245 C CA . VAL A 1 157 ? 2.175 2.249 -6.532 1.00 85.50 157 VAL A CA 1
ATOM 1246 C C . VAL A 1 157 ? 1.209 1.111 -6.824 1.00 85.50 157 VAL A C 1
ATOM 1248 O O . VAL A 1 157 ? 0.146 1.315 -7.408 1.00 85.50 157 VAL A O 1
ATOM 1251 N N . SER A 1 158 ? 1.570 -0.096 -6.391 1.00 78.25 158 SER A N 1
ATOM 1252 C CA . SER A 1 158 ? 0.683 -1.260 -6.397 1.00 78.25 158 SER A CA 1
ATOM 1253 C C . SER A 1 158 ? 0.093 -1.450 -5.002 1.00 78.25 158 SER A C 1
ATOM 1255 O O . SER A 1 158 ? 0.834 -1.619 -4.035 1.00 78.25 158 SER A O 1
ATOM 1257 N N . ARG A 1 159 ? -1.238 -1.412 -4.883 1.00 74.50 159 ARG A N 1
ATOM 1258 C CA . ARG A 1 159 ? -1.962 -1.592 -3.617 1.00 74.50 159 ARG A CA 1
ATOM 1259 C C . ARG A 1 159 ? -3.138 -2.538 -3.809 1.00 74.50 159 ARG A C 1
ATOM 1261 O O . ARG A 1 159 ? -4.012 -2.277 -4.632 1.00 74.50 159 ARG A O 1
ATOM 1268 N N . MET A 1 160 ? -3.171 -3.616 -3.021 1.00 68.19 160 MET A N 1
ATOM 1269 C CA . MET A 1 160 ? -4.261 -4.610 -3.003 1.00 68.19 160 MET A CA 1
ATOM 1270 C C . MET A 1 160 ? -4.645 -5.113 -4.409 1.00 68.19 160 MET A C 1
ATOM 1272 O O . MET A 1 160 ? -5.818 -5.250 -4.746 1.00 68.19 160 MET A O 1
ATOM 1276 N N . GLY A 1 161 ? -3.643 -5.328 -5.268 1.00 69.62 161 GLY A N 1
ATOM 1277 C CA . GLY A 1 161 ? -3.841 -5.816 -6.634 1.00 69.62 161 GLY A CA 1
ATOM 1278 C C . GLY A 1 161 ? -4.288 -4.769 -7.662 1.00 69.62 161 GLY A C 1
ATOM 1279 O O . GLY A 1 161 ? -4.478 -5.133 -8.820 1.00 69.62 161 GLY A O 1
ATOM 1280 N N . ALA A 1 162 ? -4.425 -3.494 -7.284 1.00 82.00 162 ALA A N 1
ATOM 1281 C CA . ALA A 1 162 ? -4.655 -2.384 -8.204 1.00 82.00 162 ALA A CA 1
ATOM 1282 C C . ALA A 1 162 ? -3.411 -1.491 -8.317 1.00 82.00 162 ALA A C 1
ATOM 1284 O O . ALA A 1 162 ? -2.727 -1.222 -7.330 1.00 82.00 162 ALA A O 1
ATOM 1285 N N . ILE A 1 163 ? -3.141 -1.004 -9.529 1.00 85.88 163 ILE A N 1
ATOM 1286 C CA . ILE A 1 163 ? -2.010 -0.117 -9.817 1.00 85.88 163 ILE A CA 1
ATOM 1287 C C . ILE A 1 163 ? -2.508 1.329 -9.879 1.00 85.88 163 ILE A C 1
ATOM 1289 O O . ILE A 1 163 ? -3.533 1.612 -10.512 1.00 85.88 163 ILE A O 1
ATOM 1293 N N . TYR A 1 164 ? -1.778 2.236 -9.235 1.00 90.19 164 TYR A N 1
ATOM 1294 C CA . TYR A 1 164 ? -2.063 3.665 -9.165 1.00 90.19 164 TYR A CA 1
ATOM 1295 C C . TYR A 1 164 ? -0.891 4.483 -9.708 1.00 90.19 164 TYR A C 1
ATOM 1297 O O . TYR A 1 164 ? 0.256 4.254 -9.332 1.00 90.19 164 TYR A O 1
ATOM 1305 N N . LEU A 1 165 ? -1.204 5.465 -10.551 1.00 92.81 165 LEU A N 1
ATOM 1306 C CA . LEU A 1 165 ? -0.295 6.518 -10.981 1.00 92.81 165 LEU A CA 1
ATOM 1307 C C . LEU A 1 165 ? -0.373 7.672 -9.978 1.00 92.81 165 LEU A C 1
ATOM 1309 O O . LEU A 1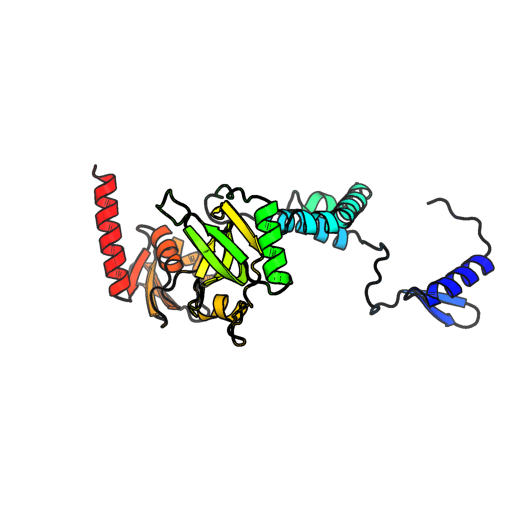 165 ? -1.446 8.248 -9.777 1.00 92.81 165 LEU A O 1
ATOM 1313 N N . ILE A 1 166 ? 0.764 8.006 -9.375 1.00 93.56 166 ILE A N 1
ATOM 1314 C CA . ILE A 1 166 ? 0.970 9.238 -8.616 1.00 93.56 166 ILE A CA 1
ATOM 1315 C C . ILE A 1 166 ? 1.379 10.320 -9.602 1.00 93.56 166 ILE A C 1
ATOM 1317 O O . ILE A 1 166 ? 2.277 10.100 -10.415 1.00 93.56 166 ILE A O 1
ATOM 1321 N N . CYS A 1 167 ? 0.704 11.463 -9.569 1.00 94.19 167 CYS A N 1
ATOM 1322 C CA . CYS A 1 167 ? 0.923 12.533 -10.537 1.00 94.19 167 CYS A CA 1
ATOM 1323 C C . CYS A 1 167 ? 0.454 13.896 -10.026 1.00 94.19 167 CYS A C 1
ATOM 1325 O O . CYS A 1 167 ? -0.311 13.973 -9.067 1.00 94.19 167 CYS A O 1
ATOM 1327 N N . THR A 1 168 ? 0.864 14.962 -10.703 1.00 94.81 168 THR A N 1
ATOM 1328 C CA . THR A 1 168 ? 0.203 16.275 -10.654 1.00 94.81 168 THR A CA 1
ATOM 1329 C C . THR A 1 168 ? -0.550 16.526 -11.959 1.00 94.81 168 THR A C 1
ATOM 1331 O O . THR A 1 168 ? -0.307 15.863 -12.973 1.00 94.81 168 THR A O 1
ATOM 1334 N N . LEU A 1 169 ? -1.509 17.453 -11.932 1.00 94.44 169 LEU A N 1
ATOM 1335 C CA . LEU A 1 169 ? -2.379 17.739 -13.072 1.00 94.44 169 LEU A CA 1
ATOM 1336 C C . LEU A 1 169 ? -2.205 19.180 -13.546 1.00 94.44 169 LEU A C 1
ATOM 1338 O O . LEU A 1 169 ? -2.228 20.096 -12.728 1.00 94.44 169 LEU A O 1
ATOM 1342 N N . TRP A 1 170 ? -2.133 19.381 -14.862 1.00 93.25 170 TRP A N 1
ATOM 1343 C CA . TRP A 1 170 ? -1.994 20.698 -15.494 1.00 93.25 170 TRP A CA 1
ATOM 1344 C C . TRP A 1 170 ? -0.873 21.536 -14.855 1.00 93.25 170 TRP A C 1
ATOM 1346 O O . TRP A 1 170 ? 0.288 21.154 -14.946 1.00 93.25 170 TRP A O 1
ATOM 1356 N N . ASP A 1 171 ? -1.216 22.650 -14.205 1.00 88.69 171 ASP A N 1
ATOM 1357 C CA . ASP A 1 171 ? -0.283 23.526 -13.487 1.00 88.69 171 ASP A CA 1
ATOM 1358 C C . ASP A 1 171 ? -0.457 23.453 -11.963 1.00 88.69 171 ASP A C 1
ATOM 1360 O O . ASP A 1 171 ? 0.116 24.253 -11.221 1.00 88.69 171 ASP A O 1
ATOM 1364 N N . TYR A 1 172 ? -1.270 22.515 -11.475 1.00 88.31 172 TYR A N 1
ATOM 1365 C CA . TYR A 1 172 ? -1.520 22.370 -10.052 1.00 88.31 172 TYR A CA 1
ATOM 1366 C C . TYR A 1 172 ? -0.429 21.535 -9.376 1.00 88.31 172 TYR A C 1
ATOM 1368 O O . TYR A 1 172 ? 0.019 20.517 -9.899 1.00 88.31 172 TYR A O 1
ATOM 1376 N N . GLY A 1 173 ? -0.013 21.963 -8.182 1.00 82.94 173 GLY A N 1
ATOM 1377 C CA . GLY A 1 173 ? 0.993 21.265 -7.374 1.00 82.94 173 GLY A CA 1
ATOM 1378 C C . GLY A 1 173 ? 0.426 20.177 -6.459 1.00 82.94 173 GLY A C 1
ATOM 1379 O O . GLY A 1 173 ? 1.187 19.540 -5.736 1.00 82.94 173 GLY A O 1
ATOM 1380 N N . ASP A 1 174 ? -0.893 19.973 -6.440 1.00 87.38 174 ASP A N 1
ATOM 1381 C CA . ASP A 1 174 ? -1.518 18.963 -5.598 1.00 87.38 174 ASP A CA 1
ATOM 1382 C C . ASP A 1 174 ? -1.381 17.566 -6.208 1.00 87.38 174 ASP A C 1
ATOM 1384 O O . ASP A 1 174 ? -1.777 17.291 -7.341 1.00 87.38 174 ASP A O 1
ATOM 1388 N N . ILE A 1 175 ? -0.820 16.657 -5.416 1.00 89.62 175 ILE A N 1
ATOM 1389 C CA . ILE A 1 175 ? -0.568 15.284 -5.838 1.00 89.62 175 ILE A CA 1
ATOM 1390 C C . ILE A 1 175 ? -1.891 14.512 -5.881 1.00 89.62 175 ILE A C 1
ATOM 1392 O O . ILE A 1 175 ? -2.690 14.533 -4.940 1.00 89.62 175 ILE A O 1
ATOM 1396 N N . LYS A 1 176 ? -2.112 13.796 -6.981 1.00 89.88 176 LYS A N 1
ATOM 1397 C CA . LYS A 1 176 ? -3.280 12.957 -7.245 1.00 89.88 176 LYS A CA 1
ATOM 1398 C C . LYS A 1 176 ? -2.891 11.508 -7.484 1.00 89.88 176 LYS A C 1
ATOM 1400 O O . LYS A 1 176 ? -1.782 11.189 -7.904 1.00 89.88 176 LYS A O 1
ATOM 1405 N N . GLN A 1 177 ? -3.873 10.639 -7.255 1.00 90.94 177 GLN A N 1
ATOM 1406 C CA . GLN A 1 177 ? -3.783 9.199 -7.467 1.00 90.94 177 GLN A CA 1
ATOM 1407 C C . GLN A 1 177 ? -4.810 8.772 -8.519 1.00 90.94 177 GLN A C 1
ATOM 1409 O O . GLN A 1 177 ? -6.018 8.946 -8.328 1.00 90.94 177 GLN A O 1
ATOM 1414 N N . PHE A 1 178 ? -4.344 8.191 -9.621 1.00 92.62 178 PHE A N 1
ATOM 1415 C CA . PHE A 1 178 ? -5.191 7.702 -10.708 1.00 92.62 178 PHE A CA 1
ATOM 1416 C C . PHE A 1 178 ? -5.068 6.185 -10.817 1.00 92.62 178 PHE A C 1
ATOM 1418 O O . PHE A 1 178 ? -3.973 5.660 -10.983 1.00 92.62 178 PHE A O 1
ATOM 1425 N N . ALA A 1 179 ? -6.185 5.463 -10.730 1.00 92.12 179 ALA A N 1
ATOM 1426 C CA . ALA A 1 179 ? -6.160 4.009 -10.855 1.00 92.12 179 ALA A CA 1
ATOM 1427 C C . ALA A 1 179 ? -6.007 3.612 -12.329 1.00 92.12 179 ALA A C 1
ATOM 1429 O O . ALA A 1 179 ? -6.832 4.008 -13.152 1.00 92.12 179 ALA A O 1
ATOM 1430 N N . LEU A 1 180 ? -4.992 2.812 -12.665 1.00 92.56 180 LEU A N 1
ATOM 1431 C CA . LEU A 1 180 ? -4.608 2.581 -14.064 1.00 92.56 180 LEU A CA 1
ATOM 1432 C C . LEU A 1 180 ? -5.738 1.983 -14.914 1.00 92.56 180 LEU A C 1
ATOM 1434 O O . LEU A 1 180 ? -5.952 2.400 -16.046 1.00 92.56 180 LEU A O 1
ATOM 1438 N N . HIS A 1 181 ? -6.528 1.081 -14.332 1.00 91.56 181 HIS A N 1
ATOM 1439 C CA . HIS A 1 181 ? -7.671 0.434 -14.988 1.00 91.56 181 HIS A CA 1
ATOM 1440 C C . HIS A 1 181 ? -8.826 1.383 -15.370 1.00 91.56 181 HIS A C 1
ATOM 1442 O O . HIS A 1 181 ? -9.824 0.935 -15.926 1.00 91.56 181 HIS A O 1
ATOM 1448 N N . ARG A 1 182 ? -8.750 2.675 -15.021 1.00 94.25 182 ARG A N 1
ATOM 1449 C CA . ARG A 1 182 ? -9.761 3.689 -15.372 1.00 94.25 182 ARG A CA 1
ATOM 1450 C C . ARG A 1 182 ? -9.305 4.649 -16.470 1.00 94.25 182 ARG A C 1
ATOM 1452 O O . ARG A 1 182 ? -10.087 5.519 -16.866 1.00 94.25 182 ARG A O 1
ATOM 1459 N N . PHE A 1 183 ? -8.071 4.513 -16.955 1.00 96.00 183 PHE A N 1
ATOM 1460 C CA . PHE A 1 183 ? -7.656 5.183 -18.180 1.00 96.00 183 PHE A CA 1
ATOM 1461 C C . PHE A 1 183 ? -8.291 4.501 -19.385 1.00 96.00 183 PHE A C 1
ATOM 1463 O O . PHE A 1 183 ? -8.409 3.282 -19.444 1.00 96.00 183 PHE A O 1
ATOM 1470 N N . THR A 1 184 ? -8.705 5.319 -20.341 1.00 95.56 184 THR A N 1
ATOM 1471 C CA . THR A 1 184 ? -9.319 4.874 -21.602 1.00 95.56 184 THR A CA 1
ATOM 1472 C C . THR A 1 184 ? -8.477 5.251 -22.813 1.00 95.56 184 THR A C 1
ATOM 1474 O O . THR A 1 184 ? -8.599 4.636 -23.866 1.00 95.56 184 THR A O 1
ATOM 1477 N N . LYS A 1 185 ? -7.601 6.249 -22.660 1.00 96.56 185 LYS A N 1
ATOM 1478 C CA . LYS A 1 185 ? -6.630 6.677 -23.663 1.00 96.56 185 LYS A CA 1
ATOM 1479 C C . LYS A 1 185 ? -5.468 7.371 -22.969 1.00 96.56 185 LYS A C 1
ATOM 1481 O O . LYS A 1 185 ? -5.703 8.144 -22.041 1.00 96.56 185 LYS A O 1
ATOM 1486 N N . VAL A 1 186 ? -4.249 7.126 -23.436 1.00 97.00 186 VAL A N 1
ATOM 1487 C CA . VAL A 1 186 ? -3.028 7.794 -22.975 1.00 97.00 186 VAL A CA 1
ATOM 1488 C C . VAL A 1 186 ? -2.142 8.047 -24.187 1.00 97.00 186 VAL A C 1
ATOM 1490 O O . VAL A 1 186 ? -1.948 7.148 -25.000 1.00 97.00 186 VAL A O 1
ATOM 1493 N N . ILE A 1 187 ? -1.628 9.266 -24.315 1.00 97.25 187 ILE A N 1
ATOM 1494 C CA . ILE A 1 187 ? -0.659 9.654 -25.341 1.00 97.25 187 ILE A CA 1
ATOM 1495 C C . ILE A 1 187 ? 0.416 10.546 -24.720 1.00 97.25 187 ILE A C 1
ATOM 1497 O O . ILE A 1 187 ? 0.143 11.262 -23.754 1.00 97.25 187 ILE A O 1
ATOM 1501 N N . PHE A 1 188 ? 1.623 10.523 -25.283 1.00 96.69 188 PHE A N 1
ATOM 1502 C CA . PHE A 1 188 ? 2.653 11.499 -24.934 1.00 96.69 188 PHE A CA 1
ATOM 1503 C C . PHE A 1 188 ? 2.196 12.912 -25.290 1.00 96.69 188 PHE A C 1
ATOM 1505 O O . PHE A 1 188 ? 1.502 13.118 -26.288 1.00 96.69 188 PHE A O 1
ATOM 1512 N N . SER A 1 189 ? 2.586 13.865 -24.453 1.00 95.75 189 SER A N 1
ATOM 1513 C CA . SER A 1 189 ? 2.398 15.289 -24.691 1.00 95.75 189 SER A CA 1
ATOM 1514 C C . SER A 1 189 ? 3.749 15.947 -24.953 1.00 95.75 189 SER A C 1
ATOM 1516 O O . SER A 1 189 ? 4.756 15.548 -24.368 1.00 95.75 189 SER A O 1
ATOM 1518 N N . ASP A 1 190 ? 3.752 16.974 -25.800 1.00 93.69 190 ASP A N 1
ATOM 1519 C CA . ASP A 1 190 ? 4.925 17.821 -26.044 1.00 93.69 190 ASP A CA 1
ATOM 1520 C C . ASP A 1 190 ? 5.113 18.885 -24.943 1.00 93.69 190 ASP A C 1
ATOM 1522 O O . ASP A 1 190 ? 6.113 19.603 -24.926 1.00 93.69 190 ASP A O 1
ATOM 1526 N N . GLU A 1 191 ? 4.160 18.993 -24.009 1.00 94.38 191 GLU A N 1
ATOM 1527 C CA . GLU A 1 191 ? 4.252 19.896 -22.860 1.00 94.38 191 GLU A CA 1
ATOM 1528 C C . GLU A 1 191 ? 5.423 19.511 -21.938 1.00 94.38 191 GLU A C 1
ATOM 1530 O O . GLU A 1 191 ? 5.595 18.329 -21.611 1.00 94.38 191 GLU A O 1
ATOM 1535 N N . PRO A 1 192 ? 6.210 20.488 -21.451 1.00 92.44 192 PRO A N 1
ATOM 1536 C CA . PRO A 1 192 ? 7.320 20.209 -20.558 1.00 92.44 192 PRO A CA 1
ATOM 1537 C C . PRO A 1 192 ? 6.816 19.651 -19.229 1.00 92.44 192 PRO A C 1
ATOM 1539 O O . PRO A 1 192 ? 5.823 20.118 -18.664 1.00 92.44 192 PRO A O 1
ATOM 1542 N N . LEU A 1 193 ? 7.554 18.677 -18.711 1.00 91.19 193 LEU A N 1
ATOM 1543 C CA . LEU A 1 193 ? 7.263 18.062 -17.431 1.00 91.19 193 LEU A CA 1
ATOM 1544 C C . LEU A 1 193 ? 7.438 19.078 -16.293 1.00 91.19 193 LEU A C 1
ATOM 1546 O O . LEU A 1 193 ? 8.492 19.705 -16.153 1.00 91.19 193 LEU A O 1
ATOM 1550 N N . LYS A 1 194 ? 6.410 19.220 -15.453 1.00 87.88 194 LYS A N 1
ATOM 1551 C CA . LYS A 1 194 ? 6.424 20.096 -14.275 1.00 87.88 194 LYS A CA 1
ATOM 1552 C C . LYS A 1 194 ? 6.325 19.255 -13.009 1.00 87.88 194 LYS A C 1
ATOM 1554 O O . LYS A 1 194 ? 5.240 18.861 -12.590 1.00 87.88 194 LYS A O 1
ATOM 1559 N N . ILE A 1 195 ? 7.472 19.005 -12.383 1.00 82.56 195 ILE A N 1
ATOM 1560 C CA . ILE A 1 195 ? 7.569 18.243 -11.133 1.00 82.56 195 ILE A CA 1
ATOM 1561 C C . ILE A 1 195 ? 8.251 19.089 -10.059 1.00 82.56 195 ILE A C 1
ATOM 1563 O O . ILE A 1 195 ? 9.235 19.784 -10.320 1.00 82.56 195 ILE A O 1
ATOM 1567 N N . ASN A 1 196 ? 7.743 19.004 -8.828 1.00 82.19 196 ASN A N 1
ATOM 1568 C CA . ASN A 1 196 ? 8.466 19.492 -7.662 1.00 82.19 196 ASN A CA 1
ATOM 1569 C C . ASN A 1 196 ? 9.687 18.590 -7.414 1.00 82.19 196 ASN A C 1
ATOM 1571 O O . ASN A 1 196 ? 9.522 17.418 -7.087 1.00 82.19 196 ASN A O 1
ATOM 1575 N N . LYS A 1 197 ? 10.902 19.137 -7.532 1.00 80.19 197 LYS A N 1
ATOM 1576 C CA . LYS A 1 197 ? 12.159 18.389 -7.342 1.00 80.19 197 LYS A CA 1
ATOM 1577 C C . LYS A 1 197 ? 12.333 17.810 -5.936 1.00 80.19 197 LYS A C 1
ATOM 1579 O O . LYS A 1 197 ? 13.143 16.911 -5.753 1.00 80.19 197 LYS A O 1
ATOM 1584 N N . GLU A 1 198 ? 11.596 18.324 -4.957 1.00 84.25 198 GLU A N 1
ATOM 1585 C CA . GLU A 1 198 ? 11.595 17.808 -3.586 1.00 84.25 198 GLU A CA 1
ATOM 1586 C C . GLU A 1 198 ? 10.635 16.624 -3.401 1.00 84.25 198 GLU A C 1
ATOM 1588 O O . GLU A 1 198 ? 10.596 16.028 -2.326 1.00 84.25 198 GLU A O 1
ATOM 1593 N N . PHE A 1 199 ? 9.847 16.264 -4.422 1.00 86.69 199 PHE A N 1
ATOM 1594 C CA . PHE A 1 199 ? 8.960 15.111 -4.338 1.00 86.69 199 PHE A CA 1
ATOM 1595 C C . PHE A 1 199 ? 9.767 13.820 -4.163 1.00 86.69 199 PHE A C 1
ATOM 1597 O O . PHE A 1 199 ? 10.642 13.490 -4.962 1.00 86.69 199 PHE A O 1
ATOM 1604 N N . ASN A 1 200 ? 9.407 13.050 -3.139 1.00 86.88 200 ASN A N 1
ATOM 1605 C CA . ASN A 1 200 ? 9.945 11.725 -2.890 1.00 86.88 200 ASN A CA 1
ATOM 1606 C C . ASN A 1 200 ? 8.785 10.739 -2.716 1.00 86.88 200 ASN A C 1
ATOM 1608 O O . ASN A 1 200 ? 7.953 10.901 -1.824 1.00 86.88 200 ASN A O 1
ATOM 1612 N N . LEU A 1 201 ? 8.732 9.709 -3.567 1.00 85.75 201 LEU A N 1
ATOM 1613 C CA . LEU A 1 201 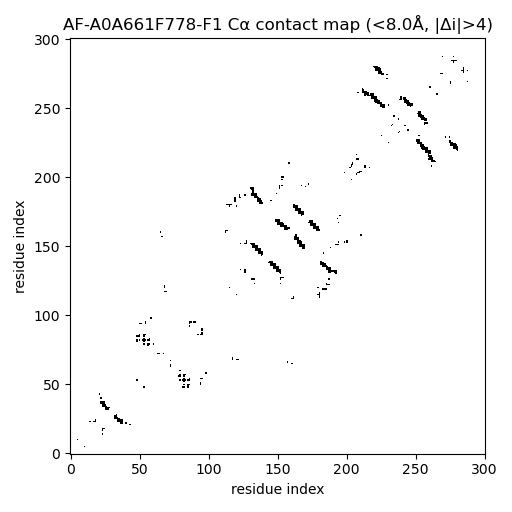? 7.651 8.721 -3.544 1.00 85.75 201 LEU A CA 1
ATOM 1614 C C . LEU A 1 201 ? 7.598 7.952 -2.217 1.00 85.75 201 LEU A C 1
ATOM 1616 O O . LEU A 1 201 ? 6.508 7.710 -1.706 1.00 85.75 201 LEU A O 1
ATOM 1620 N N . GLN A 1 202 ? 8.753 7.597 -1.647 1.00 82.12 202 GLN A N 1
ATOM 1621 C CA . GLN A 1 202 ? 8.813 6.865 -0.383 1.00 82.12 202 GLN 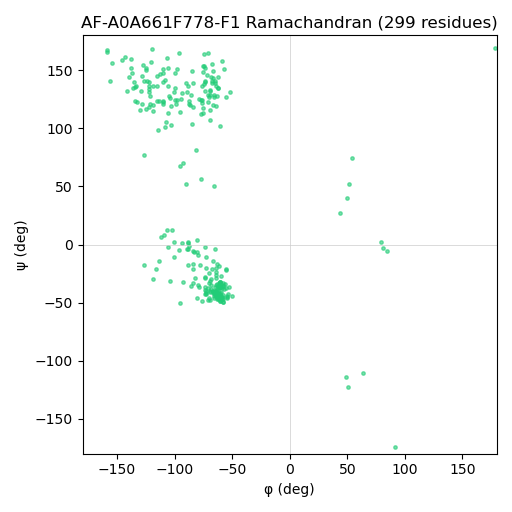A CA 1
ATOM 1622 C C . GLN A 1 202 ? 8.267 7.718 0.760 1.00 82.12 202 GLN A C 1
ATOM 1624 O O . GLN A 1 202 ? 7.407 7.261 1.503 1.00 82.12 202 GLN A O 1
ATOM 1629 N N . GLN A 1 203 ? 8.680 8.984 0.838 1.00 81.69 203 GLN A N 1
ATOM 1630 C CA . GLN A 1 203 ? 8.147 9.941 1.801 1.00 81.69 203 GLN A CA 1
ATOM 1631 C C . GLN A 1 203 ? 6.639 10.144 1.594 1.00 81.69 203 GLN A C 1
ATOM 1633 O O . GLN A 1 203 ? 5.881 10.046 2.547 1.00 81.69 203 GLN A O 1
ATOM 1638 N N . TYR A 1 204 ? 6.167 10.309 0.356 1.00 80.19 204 TYR A N 1
ATOM 1639 C CA . TYR A 1 204 ? 4.733 10.424 0.062 1.00 80.19 204 TYR A CA 1
ATOM 1640 C C . TYR A 1 204 ? 3.916 9.207 0.544 1.00 80.19 204 TYR A C 1
ATOM 1642 O O . TYR A 1 204 ? 2.781 9.353 1.002 1.00 80.19 204 TYR A O 1
ATOM 1650 N N . ILE A 1 205 ? 4.485 8.001 0.469 1.00 78.38 205 ILE A N 1
ATOM 1651 C CA . ILE A 1 205 ? 3.846 6.770 0.954 1.00 78.38 205 ILE A CA 1
ATOM 1652 C C . ILE A 1 205 ? 3.910 6.676 2.487 1.00 78.38 205 ILE A C 1
ATOM 1654 O O . ILE A 1 205 ? 2.892 6.397 3.122 1.00 78.38 205 ILE A O 1
ATOM 1658 N N . GLU A 1 206 ? 5.088 6.894 3.075 1.00 70.88 206 GLU A N 1
ATOM 1659 C CA . GLU A 1 206 ? 5.369 6.672 4.498 1.00 70.88 206 GLU A CA 1
ATOM 1660 C C . GLU A 1 206 ? 4.882 7.811 5.399 1.00 70.88 206 GLU A C 1
ATOM 1662 O O . GLU A 1 206 ? 4.278 7.551 6.440 1.00 70.88 206 GLU A O 1
ATOM 1667 N N . SER A 1 207 ? 5.144 9.067 5.025 1.00 58.97 207 SER A N 1
ATOM 1668 C CA . SER A 1 207 ? 4.871 10.232 5.871 1.00 58.97 207 SER A CA 1
ATOM 1669 C C . SER A 1 207 ? 3.443 10.740 5.742 1.00 58.97 207 SER A C 1
ATOM 1671 O O . SER A 1 207 ? 2.867 11.161 6.740 1.00 58.97 207 SER A O 1
ATOM 1673 N N . ASP A 1 208 ? 2.853 10.682 4.543 1.00 52.47 208 ASP A N 1
ATOM 1674 C CA . ASP A 1 208 ? 1.504 11.215 4.329 1.00 52.47 208 ASP A CA 1
ATOM 1675 C C . ASP A 1 208 ? 0.407 10.145 4.415 1.00 52.47 208 ASP A C 1
ATOM 1677 O O . ASP A 1 208 ? -0.767 10.492 4.319 1.00 52.47 208 ASP A O 1
ATOM 1681 N N . GLN A 1 209 ? 0.754 8.857 4.566 1.00 54.12 209 GLN A N 1
ATOM 1682 C CA . GLN A 1 209 ? -0.180 7.720 4.640 1.00 54.12 209 GLN A CA 1
ATOM 1683 C C . GLN A 1 209 ? -1.324 7.768 3.608 1.00 54.12 209 GLN A C 1
ATOM 1685 O O . GLN A 1 209 ? -2.398 7.218 3.839 1.00 54.12 209 GLN A O 1
ATOM 1690 N N . GLN A 1 210 ? -1.132 8.409 2.449 1.00 58.16 210 GLN A N 1
ATOM 1691 C CA . GLN A 1 210 ? -2.224 8.767 1.524 1.00 58.16 210 GLN A CA 1
ATOM 1692 C C . GLN A 1 210 ? -2.911 7.555 0.894 1.00 58.16 210 GLN A C 1
ATOM 1694 O O . GLN A 1 210 ? -3.991 7.674 0.320 1.00 58.16 210 GLN A O 1
ATOM 1699 N N . PHE A 1 211 ? -2.296 6.381 1.005 1.00 60.12 211 PHE A N 1
ATOM 1700 C CA . PHE A 1 211 ? -2.902 5.111 0.629 1.00 60.12 211 PHE A CA 1
ATOM 1701 C C . PHE A 1 211 ? -3.780 4.500 1.724 1.00 60.12 211 PHE A C 1
AT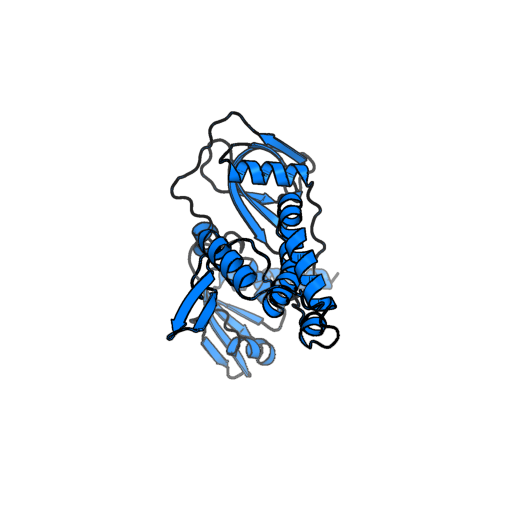OM 1703 O O . PHE A 1 211 ? -4.660 3.708 1.402 1.00 60.12 211 PHE A O 1
ATOM 1710 N N . SER A 1 212 ? -3.588 4.900 2.978 1.00 59.16 212 SER A N 1
ATOM 1711 C CA . SER A 1 212 ? -4.447 4.570 4.118 1.00 59.16 212 SER A CA 1
ATOM 1712 C C . SER A 1 212 ? -5.592 5.580 4.300 1.00 59.16 212 SER A C 1
ATOM 1714 O O . SER A 1 212 ? -6.457 5.380 5.150 1.00 59.16 212 SER A O 1
ATOM 1716 N N . TYR A 1 213 ? -5.629 6.647 3.487 1.00 69.62 213 TYR A N 1
ATOM 1717 C CA . TYR A 1 213 ? -6.597 7.749 3.555 1.00 69.62 213 TYR A CA 1
ATOM 1718 C C . TYR A 1 213 ? -6.639 8.385 4.956 1.00 69.62 213 TYR A C 1
ATOM 1720 O O . TYR A 1 213 ? -7.577 8.129 5.723 1.00 69.62 213 TYR A O 1
ATOM 1728 N N . PRO A 1 214 ? -5.618 9.182 5.322 1.00 70.50 214 PRO A N 1
ATOM 1729 C CA . PRO A 1 214 ? -5.587 9.844 6.614 1.00 70.50 214 PRO A CA 1
ATOM 1730 C C . PRO A 1 214 ? -6.772 10.803 6.711 1.00 70.50 214 PRO A C 1
ATOM 1732 O O . PRO A 1 214 ? -7.072 11.554 5.781 1.00 70.50 214 PRO A O 1
ATOM 1735 N N . ILE A 1 215 ? -7.459 10.770 7.844 1.00 77.50 215 ILE A N 1
ATOM 1736 C CA . ILE A 1 215 ? -8.583 11.672 8.119 1.00 77.50 215 ILE A CA 1
ATOM 1737 C C . ILE A 1 215 ? -8.058 13.021 8.612 1.00 77.50 215 ILE A C 1
ATOM 1739 O O . ILE A 1 215 ? -8.666 14.062 8.371 1.00 77.50 215 ILE A O 1
ATOM 1743 N N . GLN A 1 216 ? -6.896 12.998 9.260 1.00 78.06 216 GLN A N 1
ATOM 1744 C CA . GLN A 1 216 ? -6.174 14.159 9.753 1.00 78.06 216 GLN A CA 1
ATOM 1745 C C . GLN A 1 216 ? -4.665 13.923 9.654 1.00 78.06 216 GLN A C 1
ATOM 1747 O O . GLN A 1 216 ? -4.210 12.782 9.577 1.00 78.06 216 GLN A O 1
ATOM 1752 N N . LYS A 1 217 ? -3.896 15.016 9.646 1.00 71.69 217 LYS A N 1
ATOM 1753 C CA . LYS A 1 217 ? -2.433 14.972 9.529 1.00 71.69 217 LYS A CA 1
ATOM 1754 C C . LYS A 1 217 ? -1.758 14.492 10.818 1.00 71.69 217 LYS A C 1
ATOM 1756 O O . LYS A 1 217 ? -0.761 13.782 10.753 1.00 71.69 217 LYS A O 1
ATOM 1761 N N . ASP A 1 218 ? -2.312 14.872 11.966 1.00 82.50 218 ASP A N 1
ATOM 1762 C CA . ASP A 1 218 ? -1.728 14.580 13.273 1.00 82.50 218 ASP A CA 1
ATOM 1763 C C . ASP A 1 218 ? -2.132 13.194 13.787 1.00 82.50 218 ASP A C 1
ATOM 1765 O O . ASP A 1 218 ? -3.230 12.693 13.510 1.00 82.50 218 ASP A O 1
ATOM 1769 N N . THR A 1 219 ? -1.244 12.582 14.571 1.00 89.12 219 THR A N 1
ATOM 1770 C CA . THR A 1 219 ? -1.517 11.312 15.245 1.00 89.12 219 THR A CA 1
ATOM 1771 C C . THR A 1 219 ? -2.594 11.468 16.318 1.00 89.12 219 THR A C 1
ATOM 1773 O O . THR A 1 219 ? -2.821 12.544 16.868 1.00 89.12 219 THR A O 1
ATOM 1776 N N . ILE A 1 220 ? -3.269 10.363 16.617 1.00 93.62 220 ILE A N 1
ATOM 1777 C CA . ILE A 1 220 ? -4.260 10.236 17.680 1.00 93.62 220 ILE A CA 1
ATOM 1778 C C . ILE A 1 220 ? -3.720 9.353 18.801 1.00 93.62 220 ILE A C 1
ATOM 1780 O O . ILE A 1 220 ? -2.937 8.429 18.565 1.00 93.62 220 ILE A O 1
ATOM 1784 N N . GLU A 1 221 ? -4.190 9.613 20.015 1.00 96.25 221 GLU A N 1
ATOM 1785 C CA . GLU A 1 221 ? -4.132 8.657 21.117 1.00 96.25 221 GLU A CA 1
ATOM 1786 C C . GLU A 1 221 ? -5.352 7.742 21.008 1.00 96.25 221 GLU A C 1
ATOM 1788 O O . GLU A 1 221 ? -6.489 8.139 21.269 1.00 96.25 221 GLU A O 1
ATOM 1793 N N . LEU A 1 222 ? -5.118 6.526 20.528 1.00 97.50 222 LEU A N 1
ATOM 1794 C CA . LEU A 1 222 ? -6.147 5.519 20.350 1.00 97.50 222 LEU A CA 1
ATOM 1795 C C . LEU A 1 222 ? -6.307 4.740 21.655 1.00 97.50 222 LEU A C 1
ATOM 1797 O O . LEU A 1 222 ? -5.347 4.118 22.112 1.00 97.50 222 LEU A O 1
ATOM 1801 N N . LYS A 1 223 ? -7.528 4.714 22.200 1.00 97.94 223 LYS A N 1
ATOM 1802 C CA . LYS A 1 223 ? -7.914 3.807 23.290 1.00 97.94 223 LYS A CA 1
ATOM 1803 C C . LYS A 1 223 ? -9.086 2.956 22.854 1.00 97.94 223 LYS A C 1
ATOM 1805 O O . LYS A 1 223 ? -10.163 3.473 22.549 1.00 97.94 223 LYS A O 1
ATOM 1810 N N . VAL A 1 224 ? -8.880 1.648 22.816 1.00 97.50 224 VAL A N 1
ATOM 1811 C CA . VAL A 1 224 ? -9.861 0.694 22.303 1.00 97.50 224 VAL A CA 1
ATOM 1812 C C . VAL A 1 224 ? -9.937 -0.502 23.228 1.00 97.50 224 VAL A C 1
ATOM 1814 O O . VAL A 1 224 ? -8.919 -1.051 23.636 1.00 97.50 224 VAL A O 1
ATOM 1817 N N . LEU A 1 225 ? -11.153 -0.925 23.538 1.00 97.06 225 LEU A N 1
ATOM 1818 C CA . LEU A 1 225 ? -11.410 -2.065 24.390 1.00 97.06 225 LEU A CA 1
ATOM 1819 C C . LEU A 1 225 ? -11.809 -3.268 23.535 1.00 97.06 225 LEU A C 1
ATOM 1821 O O . LEU A 1 225 ? -12.798 -3.225 22.808 1.00 97.06 225 LEU A O 1
ATOM 1825 N N . PHE A 1 226 ? -11.024 -4.333 23.614 1.00 96.50 226 PHE A N 1
ATOM 1826 C CA . PHE A 1 226 ? -11.238 -5.585 22.897 1.00 96.50 226 PHE A CA 1
ATOM 1827 C C . PHE A 1 226 ? -11.740 -6.668 23.847 1.00 96.50 226 PHE A C 1
ATOM 1829 O O . PHE A 1 226 ? -11.388 -6.688 25.029 1.00 96.50 226 PHE A O 1
ATOM 1836 N N . ASP A 1 227 ? -12.503 -7.627 23.328 1.00 93.62 227 ASP A N 1
ATOM 1837 C CA . ASP A 1 227 ? -12.626 -8.906 24.023 1.00 93.62 227 ASP A CA 1
ATOM 1838 C C . ASP A 1 227 ? -11.239 -9.581 24.191 1.00 93.62 227 ASP A C 1
ATOM 1840 O O . ASP A 1 227 ? -10.268 -9.283 23.486 1.00 93.62 227 ASP A O 1
ATOM 1844 N N . ALA A 1 228 ? -11.112 -10.482 25.167 1.00 88.94 228 ALA A N 1
ATOM 1845 C CA . ALA A 1 228 ? -9.820 -11.103 25.467 1.00 88.94 228 ALA A CA 1
ATOM 1846 C C . ALA A 1 228 ? -9.288 -11.979 24.320 1.00 88.94 228 ALA A C 1
ATOM 1848 O O . ALA A 1 228 ? -8.082 -12.023 24.074 1.00 88.94 228 ALA A O 1
ATOM 1849 N N . GLU A 1 229 ? -10.181 -12.679 23.617 1.00 87.19 229 GLU A N 1
ATOM 1850 C CA . GLU A 1 229 ? -9.810 -13.615 22.557 1.00 87.19 229 GLU A CA 1
ATOM 1851 C C . GLU A 1 229 ? -9.249 -12.870 21.341 1.00 87.19 229 GLU A C 1
ATOM 1853 O O . GLU A 1 229 ? -8.175 -13.211 20.847 1.00 87.19 229 GLU A O 1
ATOM 1858 N N . ARG A 1 230 ? -9.917 -11.810 20.880 1.00 85.25 230 ARG A N 1
ATOM 1859 C CA . ARG A 1 230 ? -9.484 -11.022 19.723 1.00 85.25 230 ARG A CA 1
ATOM 1860 C C . ARG A 1 230 ? -8.281 -10.158 20.051 1.00 85.25 230 ARG A C 1
ATOM 1862 O O . ARG A 1 230 ? -7.483 -9.936 19.151 1.00 85.25 230 ARG A O 1
ATOM 1869 N N . ALA A 1 231 ? -8.082 -9.738 21.298 1.00 86.88 231 ALA A N 1
ATOM 1870 C CA . ALA A 1 231 ? -6.876 -9.009 21.693 1.00 86.88 231 ALA A CA 1
ATOM 1871 C C . ALA A 1 231 ? -5.604 -9.873 21.708 1.00 86.88 231 ALA A C 1
ATOM 1873 O O . ALA A 1 231 ? -4.508 -9.333 21.578 1.00 86.88 231 ALA A O 1
ATOM 1874 N N . SER A 1 232 ? -5.725 -11.197 21.861 1.00 85.56 232 SER A N 1
ATOM 1875 C CA . SER A 1 232 ? -4.578 -12.095 22.085 1.00 85.56 232 SER A CA 1
ATOM 1876 C C . SER A 1 232 ? -3.476 -11.965 21.023 1.00 85.56 232 SER A C 1
ATOM 1878 O O . SER A 1 232 ? -2.302 -11.829 21.365 1.00 85.56 232 SER A O 1
ATOM 1880 N N . HIS A 1 233 ? -3.850 -11.897 19.741 1.00 86.19 233 HIS A N 1
ATOM 1881 C CA . HIS A 1 233 ? -2.892 -11.760 18.641 1.00 86.19 233 HIS A CA 1
ATOM 1882 C C . HIS A 1 233 ? -2.098 -10.447 18.678 1.00 86.19 233 HIS A C 1
ATOM 1884 O O . HIS A 1 233 ? -1.003 -10.390 18.123 1.00 86.19 233 HIS A O 1
ATOM 1890 N N . LEU A 1 234 ? -2.613 -9.394 19.323 1.00 90.50 234 LEU A N 1
ATOM 1891 C CA . LEU A 1 234 ? -1.937 -8.097 19.391 1.00 90.50 234 LEU A CA 1
ATOM 1892 C C . LEU A 1 234 ? -0.722 -8.132 20.319 1.00 90.50 234 LEU A C 1
ATOM 1894 O O . LEU A 1 234 ? 0.159 -7.294 20.167 1.00 90.50 234 LEU A O 1
ATOM 1898 N N . ALA A 1 235 ? -0.634 -9.095 21.242 1.00 87.38 235 ALA A N 1
ATOM 1899 C CA . ALA A 1 235 ? 0.569 -9.290 22.051 1.00 87.38 235 ALA A CA 1
ATOM 1900 C C . ALA A 1 235 ? 1.745 -9.829 21.215 1.00 87.38 235 ALA A C 1
ATOM 1902 O O . ALA A 1 235 ? 2.895 -9.478 21.468 1.00 87.38 235 ALA A O 1
ATOM 1903 N N . GLU A 1 236 ? 1.455 -10.651 20.202 1.00 87.75 236 GLU A N 1
ATOM 1904 C CA . GLU A 1 236 ? 2.452 -11.260 19.309 1.00 87.75 236 GLU A CA 1
ATOM 1905 C C . GLU A 1 236 ? 2.702 -10.419 18.049 1.00 87.75 236 GLU A C 1
ATOM 1907 O O . GLU A 1 236 ? 3.809 -10.383 17.515 1.00 87.75 236 GLU A O 1
ATOM 1912 N N . THR A 1 237 ? 1.665 -9.726 17.574 1.00 88.00 237 THR A N 1
ATOM 1913 C CA . THR A 1 237 ? 1.677 -8.890 16.368 1.00 88.00 237 THR A CA 1
ATOM 1914 C C . THR A 1 237 ? 1.173 -7.483 16.702 1.00 88.00 237 THR A C 1
ATOM 1916 O O . THR A 1 237 ? 0.016 -7.157 16.430 1.00 88.00 237 THR A O 1
ATOM 1919 N N . PRO A 1 238 ? 2.012 -6.647 17.342 1.00 89.94 238 PRO A N 1
ATOM 1920 C CA . PRO A 1 238 ? 1.598 -5.331 17.805 1.00 89.94 238 PRO A CA 1
ATOM 1921 C C . PRO A 1 238 ? 1.244 -4.392 16.644 1.00 89.94 238 PRO A C 1
ATOM 1923 O O . PRO A 1 238 ? 1.944 -4.340 15.634 1.00 89.94 238 PRO A O 1
ATOM 1926 N N . LEU A 1 239 ? 0.174 -3.614 16.821 1.00 88.88 239 LEU A N 1
ATOM 1927 C CA . LEU A 1 239 ? -0.286 -2.571 15.904 1.00 88.88 239 LEU A CA 1
ATOM 1928 C C . LEU A 1 239 ? 0.734 -1.431 15.790 1.00 88.88 239 LEU A C 1
ATOM 1930 O O . LEU A 1 239 ? 0.986 -0.922 14.700 1.00 88.88 239 LEU A O 1
ATOM 1934 N N . THR A 1 240 ? 1.334 -1.035 16.913 1.00 90.25 240 THR A N 1
ATOM 1935 C CA . THR A 1 240 ? 2.399 -0.027 16.964 1.00 90.25 240 THR A CA 1
ATOM 1936 C C . THR A 1 240 ? 3.499 -0.449 17.927 1.00 90.25 240 THR A C 1
ATOM 1938 O O . THR A 1 240 ? 3.288 -1.241 18.843 1.00 90.25 240 THR A O 1
ATOM 1941 N N . LYS A 1 241 ? 4.694 0.132 17.770 1.00 89.50 241 LYS A N 1
ATOM 1942 C CA . LYS A 1 241 ? 5.814 -0.105 18.697 1.00 89.50 241 LYS A CA 1
ATOM 1943 C C . LYS A 1 241 ? 5.537 0.393 20.119 1.00 89.50 241 LYS A C 1
ATOM 1945 O O . LYS A 1 241 ? 6.151 -0.104 21.053 1.00 89.50 241 LYS A O 1
ATOM 1950 N N . ASN A 1 242 ? 4.665 1.392 20.271 1.00 92.94 242 ASN A N 1
ATOM 1951 C CA . ASN A 1 242 ? 4.339 2.014 21.553 1.00 92.94 242 ASN A CA 1
ATOM 1952 C C . ASN A 1 242 ? 3.000 1.540 22.136 1.00 92.94 242 ASN A C 1
ATOM 1954 O O . ASN A 1 242 ? 2.498 2.179 23.059 1.00 92.94 242 ASN A O 1
ATOM 1958 N N . GLN A 1 243 ? 2.407 0.474 21.587 1.00 95.75 243 GLN A N 1
ATOM 1959 C CA . GLN A 1 243 ? 1.136 -0.010 22.098 1.00 95.75 243 GLN A CA 1
ATOM 1960 C C . GLN A 1 243 ? 1.282 -0.578 23.515 1.00 95.75 243 GLN A C 1
ATOM 1962 O O . GLN A 1 243 ? 2.301 -1.185 23.855 1.00 95.75 243 GLN A O 1
ATOM 1967 N N . GLN A 1 244 ? 0.227 -0.458 24.307 1.00 96.12 244 GLN A N 1
ATOM 1968 C CA . GLN A 1 244 ? 0.094 -1.093 25.611 1.00 96.12 244 GLN A CA 1
ATOM 1969 C C . GLN A 1 244 ? -1.208 -1.885 25.661 1.00 96.12 244 GLN A C 1
ATOM 1971 O O . GLN A 1 244 ? -2.226 -1.454 25.121 1.00 96.12 244 GLN A O 1
ATOM 1976 N N . LEU A 1 245 ? -1.153 -3.062 26.286 1.00 96.50 245 LEU A N 1
ATOM 1977 C CA . LEU A 1 245 ? -2.298 -3.942 26.491 1.00 96.50 245 LEU A CA 1
ATOM 1978 C C . LEU A 1 245 ? -2.513 -4.131 27.993 1.00 96.50 245 LEU A C 1
ATOM 1980 O O . LEU A 1 245 ? -1.678 -4.738 28.664 1.00 96.50 245 LEU A O 1
ATOM 1984 N N . THR A 1 246 ? -3.645 -3.654 28.506 1.00 96.44 246 THR A N 1
ATOM 1985 C CA . THR A 1 246 ? -3.980 -3.705 29.936 1.00 96.44 246 THR A CA 1
ATOM 1986 C C . THR A 1 246 ? -5.277 -4.471 30.149 1.00 96.44 246 THR A C 1
ATOM 1988 O O . THR A 1 246 ? -6.335 -4.080 29.649 1.00 96.44 246 THR A O 1
ATOM 1991 N N . ARG A 1 247 ? -5.229 -5.557 30.924 1.00 96.12 247 ARG A N 1
ATOM 1992 C CA . ARG A 1 247 ? -6.431 -6.320 31.284 1.00 96.12 247 ARG A CA 1
ATOM 1993 C C . ARG A 1 247 ? -7.321 -5.508 32.224 1.00 96.12 247 ARG A C 1
ATOM 1995 O O . ARG A 1 247 ? -6.832 -4.966 33.208 1.00 96.12 247 ARG A O 1
ATOM 2002 N N . GLN A 1 248 ? -8.609 -5.453 31.910 1.00 96.06 248 GLN A N 1
ATOM 2003 C CA . GLN A 1 248 ? -9.629 -4.772 32.702 1.00 96.06 248 GLN A CA 1
ATOM 2004 C C . GLN A 1 248 ? -10.360 -5.752 33.630 1.00 96.06 248 GLN A C 1
ATOM 2006 O O . GLN A 1 248 ? -10.303 -6.972 33.435 1.00 96.06 248 GLN A O 1
ATOM 2011 N N . ASP A 1 249 ? -11.078 -5.213 34.618 1.00 93.19 249 ASP A N 1
ATOM 2012 C CA . ASP A 1 249 ? -11.800 -5.988 35.641 1.00 93.19 249 ASP A CA 1
ATOM 2013 C C . ASP A 1 249 ? -12.875 -6.916 35.055 1.00 93.19 249 ASP A C 1
ATOM 2015 O O . ASP A 1 249 ? -13.113 -8.010 35.563 1.00 93.19 249 ASP A O 1
ATOM 2019 N N . ASP A 1 250 ? -13.500 -6.510 33.949 1.00 91.62 250 ASP A N 1
ATOM 2020 C CA . ASP A 1 250 ? -14.506 -7.294 33.224 1.00 91.62 250 ASP A CA 1
ATOM 2021 C C . ASP A 1 250 ? -13.900 -8.363 32.292 1.00 91.62 250 ASP A C 1
ATOM 2023 O O . ASP A 1 250 ? -14.614 -9.056 31.566 1.00 91.62 250 ASP A O 1
ATOM 2027 N N . GLY A 1 251 ? -12.573 -8.511 32.310 1.00 91.50 251 GLY A N 1
ATOM 2028 C CA . GLY A 1 251 ? -11.830 -9.473 31.510 1.00 91.50 251 GLY A CA 1
ATOM 2029 C C . GLY A 1 251 ? -11.506 -9.011 30.090 1.00 91.50 251 GLY A C 1
ATOM 2030 O O . GLY A 1 251 ? -10.756 -9.721 29.418 1.00 91.50 251 GLY A O 1
ATOM 2031 N N . ARG A 1 252 ? -12.000 -7.851 29.637 1.00 95.56 252 ARG A N 1
ATOM 2032 C CA . ARG A 1 252 ? -11.608 -7.245 28.354 1.00 95.56 252 ARG A CA 1
ATOM 2033 C C . ARG A 1 252 ? -10.175 -6.711 28.411 1.00 95.56 252 ARG A C 1
ATOM 2035 O O . ARG A 1 252 ? -9.581 -6.566 29.481 1.00 95.56 252 ARG A O 1
ATOM 2042 N N . ILE A 1 253 ? -9.601 -6.428 27.247 1.00 97.12 253 ILE A N 1
ATOM 2043 C CA . ILE A 1 253 ? -8.249 -5.882 27.114 1.00 97.12 253 ILE A CA 1
ATOM 2044 C C . ILE A 1 253 ? -8.333 -4.470 26.551 1.00 97.12 253 ILE A C 1
ATOM 2046 O O . ILE A 1 253 ? -8.885 -4.254 25.474 1.00 97.12 253 ILE A O 1
ATOM 2050 N N . LEU A 1 254 ? -7.764 -3.514 27.276 1.00 97.44 254 LEU A N 1
ATOM 2051 C CA . LEU A 1 254 ? -7.579 -2.148 26.814 1.00 97.44 254 LEU A CA 1
ATOM 2052 C C . LEU A 1 254 ? -6.294 -2.068 25.990 1.00 97.44 254 LEU A C 1
ATOM 2054 O O . LEU A 1 254 ? -5.216 -2.342 26.511 1.00 97.44 254 LEU A O 1
ATOM 2058 N N . LEU A 1 255 ? -6.428 -1.699 24.720 1.00 97.38 255 LEU A N 1
ATOM 2059 C CA . LEU A 1 255 ? -5.340 -1.305 23.835 1.00 97.38 255 LEU A CA 1
ATOM 2060 C C . LEU A 1 255 ? -5.194 0.216 23.872 1.00 97.38 255 LEU A C 1
ATOM 2062 O O . LEU A 1 255 ? -6.146 0.933 23.560 1.00 97.38 255 LEU A O 1
ATOM 2066 N N . GLU A 1 256 ? -3.988 0.686 24.169 1.00 97.69 256 GLU A N 1
ATOM 2067 C CA . GLU A 1 256 ? -3.604 2.096 24.081 1.00 97.69 256 GLU A CA 1
ATOM 2068 C C . GLU A 1 256 ? -2.433 2.239 23.110 1.00 97.69 256 GLU A C 1
ATOM 2070 O O . GLU A 1 256 ? -1.447 1.517 23.236 1.00 97.69 256 GLU A O 1
ATOM 2075 N N . ALA A 1 257 ? -2.525 3.131 22.123 1.00 96.56 257 ALA A N 1
ATOM 2076 C CA . ALA A 1 257 ? -1.476 3.321 21.118 1.00 96.56 257 ALA A CA 1
ATOM 2077 C C . ALA A 1 257 ? -1.498 4.735 20.522 1.00 96.56 257 ALA A C 1
ATOM 2079 O O . ALA A 1 257 ? -2.542 5.382 20.483 1.00 96.56 257 ALA A O 1
ATOM 2080 N N . THR A 1 258 ? -0.360 5.196 19.992 1.00 94.50 258 THR A N 1
ATOM 2081 C CA . THR A 1 258 ? -0.294 6.451 19.221 1.00 94.50 258 THR A CA 1
ATOM 2082 C C . THR A 1 258 ? -0.043 6.138 17.757 1.00 94.50 258 THR A C 1
ATOM 2084 O O . THR A 1 258 ? 0.962 5.518 17.414 1.00 94.50 258 THR A O 1
ATOM 2087 N N . LEU A 1 259 ? -0.956 6.568 16.892 1.00 91.19 259 LEU A N 1
ATOM 2088 C CA . LEU A 1 259 ? -0.911 6.308 15.455 1.00 91.19 259 LEU A CA 1
ATOM 2089 C C . LEU A 1 259 ? -1.752 7.324 14.695 1.00 91.19 259 LEU A C 1
ATOM 2091 O O . LEU A 1 259 ? -2.537 8.058 15.278 1.00 91.19 259 LEU A O 1
ATOM 2095 N N . THR A 1 260 ? -1.600 7.372 13.382 1.00 89.12 260 THR A N 1
ATOM 2096 C CA . THR A 1 260 ? -2.415 8.230 12.521 1.00 89.12 260 THR A CA 1
ATOM 2097 C C . THR A 1 260 ? -3.822 7.659 12.353 1.00 89.12 260 THR A C 1
ATOM 2099 O O . THR A 1 260 ? -4.004 6.456 12.149 1.00 89.12 260 THR A O 1
ATOM 2102 N N . ASP A 1 261 ? -4.825 8.534 12.399 1.00 89.88 261 ASP A N 1
ATOM 2103 C CA . ASP A 1 261 ? -6.213 8.166 12.126 1.00 89.88 261 ASP A CA 1
ATOM 2104 C C . ASP A 1 261 ? -6.444 8.016 10.617 1.00 89.88 261 ASP A C 1
ATOM 2106 O O . ASP A 1 261 ? -6.385 8.985 9.855 1.00 89.88 261 ASP A O 1
ATOM 2110 N N . THR A 1 262 ? -6.704 6.784 10.188 1.00 88.50 262 THR A N 1
ATOM 2111 C CA . THR A 1 262 ? -6.851 6.394 8.783 1.00 88.50 262 THR A CA 1
ATOM 2112 C C . THR A 1 262 ? -8.152 5.637 8.557 1.00 88.50 262 THR A C 1
ATOM 2114 O O . THR A 1 262 ? -8.668 4.975 9.463 1.00 88.50 262 THR A O 1
ATOM 2117 N N . LEU A 1 263 ? -8.682 5.675 7.331 1.00 85.62 263 LEU A N 1
ATOM 2118 C CA . LEU A 1 263 ? -9.830 4.829 6.987 1.00 85.62 263 LEU A CA 1
ATOM 2119 C C . LEU A 1 263 ? -9.503 3.341 7.140 1.00 85.62 263 LEU A C 1
ATOM 2121 O O . LEU A 1 263 ? -10.353 2.601 7.627 1.00 85.62 263 LEU A O 1
ATOM 2125 N N . ASP A 1 264 ? -8.280 2.918 6.807 1.00 86.62 264 ASP A N 1
ATOM 2126 C CA . ASP A 1 264 ? -7.843 1.528 6.985 1.00 86.62 264 ASP A CA 1
ATOM 2127 C C . ASP A 1 264 ? -7.880 1.099 8.461 1.00 86.62 264 ASP A C 1
ATOM 2129 O O . ASP A 1 264 ? -8.414 0.032 8.765 1.00 86.62 264 ASP A O 1
ATOM 2133 N N . LEU A 1 265 ? -7.397 1.939 9.391 1.00 91.12 265 LEU A N 1
ATOM 2134 C CA . LEU A 1 265 ? -7.511 1.682 10.832 1.00 91.12 265 LEU A CA 1
ATOM 2135 C C . LEU A 1 265 ? -8.976 1.526 11.245 1.00 91.12 265 LEU A C 1
ATOM 2137 O O . LEU A 1 265 ? -9.333 0.583 11.952 1.00 91.12 265 LEU A O 1
ATOM 2141 N N . ARG A 1 266 ? -9.840 2.439 10.793 1.00 92.62 266 ARG A N 1
ATOM 2142 C CA . ARG A 1 266 ? -11.263 2.399 11.141 1.00 92.62 266 ARG A CA 1
ATOM 2143 C C . ARG A 1 266 ? -11.960 1.166 10.565 1.00 92.62 266 ARG A C 1
ATOM 2145 O O . ARG A 1 266 ? -12.752 0.553 11.275 1.00 92.62 266 ARG A O 1
ATOM 2152 N N . TRP A 1 267 ? -11.664 0.764 9.329 1.00 90.38 267 TRP A N 1
ATOM 2153 C CA . TRP A 1 267 ? -12.188 -0.471 8.732 1.00 90.38 267 TRP A CA 1
ATOM 2154 C C . TRP A 1 267 ? -11.673 -1.717 9.446 1.00 90.38 267 TRP A C 1
ATOM 2156 O O . TRP A 1 267 ? -12.448 -2.638 9.699 1.00 90.38 267 TRP A O 1
ATOM 2166 N N . TRP A 1 268 ? -10.392 -1.734 9.812 1.00 91.50 268 TRP A N 1
ATOM 2167 C CA . TRP A 1 268 ? -9.802 -2.819 10.583 1.00 91.50 268 TRP A CA 1
ATOM 2168 C C . TRP A 1 268 ? -10.492 -2.969 11.940 1.00 91.50 268 TRP A C 1
ATOM 2170 O O . TRP A 1 268 ? -10.947 -4.062 12.263 1.00 91.50 268 TRP A O 1
ATOM 2180 N N . LEU A 1 269 ? -10.683 -1.876 12.683 1.00 94.50 269 LEU A N 1
ATOM 2181 C CA . LEU A 1 269 ? -11.456 -1.882 13.926 1.00 94.50 269 LEU A CA 1
ATOM 2182 C C . LEU A 1 269 ? -12.894 -2.375 13.682 1.00 94.50 269 LEU A C 1
ATOM 2184 O O . LEU A 1 269 ? -13.345 -3.309 14.334 1.00 94.50 269 LEU A O 1
ATOM 2188 N N . GLN A 1 270 ? -13.603 -1.839 12.686 1.00 93.12 270 GLN A N 1
ATOM 2189 C CA . GLN A 1 270 ? -14.970 -2.275 12.364 1.00 93.12 270 GLN A CA 1
ATOM 2190 C C . GLN A 1 270 ? -15.067 -3.762 11.995 1.00 93.12 270 GLN A C 1
ATOM 2192 O O . GLN A 1 270 ? -16.110 -4.371 12.227 1.00 93.12 270 GLN A O 1
ATOM 2197 N N . SER A 1 271 ? -13.999 -4.369 11.467 1.00 91.44 271 SER A N 1
ATOM 2198 C CA . SER A 1 271 ? -13.980 -5.797 11.127 1.00 91.44 271 SER A CA 1
ATOM 2199 C C . SER A 1 271 ? -14.136 -6.721 12.344 1.00 91.44 271 SER A C 1
ATOM 2201 O O . SER A 1 271 ? -14.571 -7.859 12.186 1.00 91.44 271 SER A O 1
ATOM 2203 N N . PHE A 1 272 ? -13.855 -6.225 13.556 1.00 92.25 272 PHE A N 1
ATOM 2204 C CA . PHE A 1 272 ? -14.098 -6.947 14.810 1.00 92.25 272 PHE A CA 1
ATOM 2205 C C . PHE A 1 272 ? -15.543 -6.820 15.317 1.00 92.25 272 PHE A C 1
ATOM 2207 O O . PHE A 1 272 ? -15.909 -7.500 16.274 1.00 92.25 272 PHE A O 1
ATOM 2214 N N . ALA A 1 273 ? -16.371 -5.988 14.678 1.00 91.75 273 ALA A N 1
ATOM 2215 C CA . ALA A 1 273 ? -17.788 -5.815 14.981 1.00 91.75 273 ALA A CA 1
ATOM 2216 C C . ALA A 1 273 ? -18.068 -5.549 16.477 1.00 91.75 273 ALA A C 1
ATOM 2218 O O . ALA A 1 273 ? -17.558 -4.586 17.041 1.00 91.75 273 ALA A O 1
ATOM 2219 N N . ASP A 1 274 ? -18.889 -6.382 17.120 1.00 91.56 274 ASP A N 1
ATOM 2220 C CA . ASP A 1 274 ? -19.303 -6.257 18.522 1.00 91.56 274 ASP A CA 1
ATOM 2221 C C . ASP A 1 274 ? -18.201 -6.633 19.530 1.00 91.56 274 ASP A C 1
ATOM 2223 O O . ASP A 1 274 ? -18.420 -6.553 20.738 1.00 91.56 274 ASP A O 1
ATOM 2227 N N . LYS A 1 275 ? -17.023 -7.058 19.055 1.00 94.50 275 LYS A N 1
ATOM 2228 C CA . LYS A 1 275 ? -15.883 -7.470 19.894 1.00 94.50 275 LYS A CA 1
ATOM 2229 C C . LYS A 1 275 ? -14.894 -6.351 20.182 1.00 94.50 275 LYS A C 1
ATOM 2231 O O . LYS A 1 275 ? -13.885 -6.581 20.849 1.00 94.50 275 LYS A O 1
ATOM 2236 N N . VAL A 1 276 ? -15.175 -5.154 19.678 1.00 95.62 276 VAL A N 1
ATOM 2237 C CA . VAL A 1 276 ? -14.338 -3.981 19.870 1.00 95.62 276 VAL A CA 1
ATOM 2238 C C . VAL A 1 276 ? -15.183 -2.764 20.225 1.00 95.62 276 VAL A C 1
ATOM 2240 O O . VAL A 1 276 ? -16.252 -2.533 19.663 1.00 95.62 276 VAL A O 1
ATOM 2243 N N . GLU A 1 277 ? -14.687 -1.955 21.150 1.00 96.50 277 GLU A N 1
ATOM 2244 C CA . GLU A 1 277 ? -15.304 -0.702 21.556 1.00 96.50 277 GLU A CA 1
ATOM 2245 C C . GLU A 1 277 ? -14.257 0.415 21.530 1.00 96.50 277 GLU A C 1
ATOM 2247 O O . GLU A 1 277 ? -13.295 0.405 22.295 1.00 96.50 277 GLU A O 1
ATOM 2252 N N . VAL A 1 278 ? -14.439 1.406 20.656 1.00 97.62 278 VAL A N 1
ATOM 2253 C CA . VAL A 1 278 ? -13.570 2.591 20.620 1.00 97.62 278 VAL A CA 1
ATOM 2254 C C . VAL A 1 278 ? -13.930 3.509 21.785 1.00 97.62 278 VAL A C 1
ATOM 2256 O O . VAL A 1 278 ? -15.076 3.948 21.889 1.00 97.62 278 VAL A O 1
ATOM 2259 N N . LEU A 1 279 ? -12.969 3.814 22.657 1.00 97.69 279 LEU A N 1
ATOM 2260 C CA . LEU A 1 279 ? -13.138 4.739 23.781 1.00 97.69 279 LEU A CA 1
ATOM 2261 C C . LEU A 1 279 ? -12.664 6.145 23.396 1.00 97.69 279 LEU A C 1
ATOM 2263 O O . LEU A 1 279 ? -13.418 7.107 23.538 1.00 97.69 279 LEU A O 1
ATOM 2267 N N . GLU A 1 280 ? -11.454 6.245 22.840 1.00 97.19 280 GLU A N 1
ATOM 2268 C CA . GLU A 1 280 ? -10.837 7.497 22.392 1.00 97.19 280 GLU A CA 1
ATOM 2269 C C . GLU A 1 280 ? -10.153 7.322 21.022 1.00 97.19 280 GLU A C 1
ATOM 2271 O O . GLU A 1 280 ? -9.654 6.230 20.731 1.00 97.19 280 GLU A O 1
ATOM 2276 N N . PRO A 1 281 ? -10.120 8.371 20.176 1.00 96.31 281 PRO A N 1
ATOM 2277 C CA . PRO A 1 281 ? -10.690 9.701 20.409 1.00 96.31 281 PRO A CA 1
ATOM 2278 C C . PRO A 1 281 ? -12.224 9.710 20.307 1.00 96.31 281 PRO A C 1
ATOM 2280 O O . PRO A 1 281 ? -12.830 8.927 19.570 1.00 96.31 281 PRO A O 1
ATOM 2283 N N . THR A 1 282 ? -12.870 10.635 21.023 1.00 95.94 282 THR A N 1
ATOM 2284 C CA . THR A 1 282 ? -14.341 10.728 21.100 1.00 95.94 282 THR A CA 1
ATOM 2285 C C . THR A 1 282 ? -14.994 10.887 19.726 1.00 95.94 282 THR A C 1
ATOM 2287 O O . THR A 1 282 ? -16.008 10.251 19.453 1.00 95.94 282 THR A O 1
ATOM 2290 N N . GLY A 1 283 ? -14.379 11.648 18.815 1.00 93.88 283 GLY A N 1
ATOM 2291 C CA . GLY A 1 283 ? -14.860 11.786 17.436 1.00 93.88 283 GLY A CA 1
ATOM 2292 C C . GLY A 1 283 ? -14.892 10.460 16.663 1.00 93.88 283 GLY A C 1
ATOM 2293 O O . GLY A 1 283 ? -15.825 10.207 15.899 1.00 93.88 283 GLY A O 1
ATOM 2294 N N . MET A 1 284 ? -13.918 9.569 16.890 1.00 95.06 284 MET A N 1
ATOM 2295 C CA . MET A 1 284 ? -13.932 8.230 16.296 1.00 95.06 284 MET A CA 1
ATOM 2296 C C . MET A 1 284 ? -15.039 7.376 16.922 1.00 95.06 284 MET A C 1
ATOM 2298 O O . MET A 1 284 ? -15.816 6.774 16.177 1.00 95.06 284 MET A O 1
ATOM 2302 N N . ARG A 1 285 ? -15.176 7.381 18.255 1.00 96.88 285 ARG A N 1
ATOM 2303 C CA . ARG A 1 285 ? -16.255 6.675 18.971 1.00 96.88 285 ARG A CA 1
ATOM 2304 C C . ARG A 1 285 ? -17.642 7.074 18.460 1.00 96.88 285 ARG A C 1
ATOM 2306 O O . ARG A 1 285 ? -18.461 6.205 18.169 1.00 96.88 285 ARG A O 1
ATOM 2313 N N . GLU A 1 286 ? -17.887 8.370 18.285 1.00 96.38 286 GLU A N 1
ATOM 2314 C CA . GLU A 1 286 ? -19.152 8.883 17.752 1.00 96.38 286 GLU A CA 1
ATOM 2315 C C . GLU A 1 286 ? -19.421 8.391 16.326 1.00 96.38 286 GLU A C 1
ATOM 2317 O O . GLU A 1 286 ? -20.514 7.902 16.035 1.00 96.38 286 GLU A O 1
ATOM 2322 N N . SER A 1 287 ? -18.402 8.393 15.459 1.00 94.50 287 SER A N 1
ATOM 2323 C CA . SER A 1 287 ? -18.543 7.843 14.105 1.00 94.50 287 SER A CA 1
ATOM 2324 C C . SER A 1 287 ? -18.884 6.345 14.103 1.00 94.50 287 SER A C 1
ATOM 2326 O O . SER A 1 287 ? -19.707 5.898 13.304 1.00 94.50 287 SER A O 1
ATOM 2328 N N . PHE A 1 288 ? -18.320 5.563 15.033 1.00 96.31 288 PHE A N 1
ATOM 2329 C CA . PHE A 1 288 ? -18.632 4.138 15.184 1.00 96.31 288 PHE A CA 1
ATOM 2330 C C . PHE A 1 288 ? -20.061 3.929 15.689 1.00 96.31 288 PHE A C 1
ATOM 2332 O O . PHE A 1 288 ? -20.759 3.042 15.198 1.00 96.31 288 PHE A O 1
ATOM 2339 N N . ARG A 1 289 ? -20.532 4.779 16.608 1.00 96.50 289 ARG A N 1
ATOM 2340 C CA . ARG A 1 289 ? -21.918 4.759 17.093 1.00 96.50 289 ARG A CA 1
ATOM 2341 C C . ARG A 1 289 ? -22.917 5.012 15.963 1.00 96.50 289 ARG A C 1
ATOM 2343 O O . ARG A 1 289 ? -23.920 4.304 15.858 1.00 96.50 289 ARG A O 1
ATOM 2350 N N . GLU A 1 290 ? -22.642 5.980 15.090 1.00 96.06 290 GLU A N 1
ATOM 2351 C CA . GLU A 1 290 ? -23.479 6.243 13.915 1.00 96.06 290 GLU A CA 1
ATOM 2352 C C . GLU A 1 290 ? -23.505 5.062 12.939 1.00 96.06 290 GLU A C 1
ATOM 2354 O O . GLU A 1 290 ? -24.574 4.689 12.450 1.00 96.06 290 GLU A O 1
ATOM 2359 N N . VAL A 1 291 ? -22.343 4.463 12.658 1.00 95.12 291 VAL A N 1
ATOM 2360 C CA . VAL A 1 291 ? -22.238 3.277 11.794 1.00 95.12 291 VAL A CA 1
ATOM 2361 C C . VAL A 1 291 ? -23.020 2.108 12.389 1.00 95.12 291 VAL A C 1
ATOM 2363 O O . VAL A 1 291 ? -23.805 1.493 11.671 1.00 95.12 291 VAL A O 1
ATOM 2366 N N . ALA A 1 292 ? -22.884 1.841 13.690 1.00 95.06 292 ALA A N 1
ATOM 2367 C CA . ALA A 1 292 ? -23.620 0.780 14.376 1.00 95.06 292 ALA A CA 1
ATOM 2368 C C . ALA A 1 292 ? -25.142 0.990 14.301 1.00 95.06 292 ALA A C 1
ATOM 2370 O O . ALA A 1 292 ? -25.883 0.047 14.027 1.00 95.06 292 ALA A O 1
ATOM 2371 N N . SER A 1 293 ? -25.613 2.232 14.467 1.00 95.50 293 SER A N 1
ATOM 2372 C CA . SER A 1 293 ? -27.031 2.584 14.317 1.00 95.50 293 SER A CA 1
ATOM 2373 C C . SER A 1 293 ? -27.544 2.319 12.894 1.00 95.50 293 SER A C 1
ATOM 2375 O O . SER A 1 293 ? -28.572 1.664 12.709 1.00 95.50 293 SER A O 1
ATOM 2377 N N . LYS A 1 294 ? -26.791 2.754 11.873 1.00 95.25 294 LYS A N 1
ATOM 2378 C CA . LYS A 1 294 ? -27.119 2.499 10.459 1.00 95.25 294 LYS A CA 1
ATOM 2379 C C . LYS A 1 294 ? -27.117 1.003 10.141 1.00 95.25 294 LYS A C 1
ATOM 2381 O O . LYS A 1 294 ? -28.025 0.527 9.467 1.00 95.25 294 LYS A O 1
ATOM 2386 N N . LEU A 1 295 ? -26.141 0.256 10.653 1.00 93.81 295 LEU A N 1
ATOM 2387 C CA . LEU A 1 295 ? -26.036 -1.188 10.457 1.00 93.81 295 LEU A CA 1
ATOM 2388 C C . LEU A 1 295 ? -27.224 -1.927 11.083 1.00 93.81 295 LEU A C 1
ATOM 2390 O O . LEU A 1 295 ? -27.837 -2.770 10.434 1.00 93.81 295 LEU A O 1
ATOM 2394 N N . ALA A 1 296 ? -27.597 -1.564 12.313 1.00 95.00 296 ALA A N 1
ATOM 2395 C CA . ALA A 1 296 ? -28.776 -2.113 12.971 1.00 95.00 296 ALA A CA 1
ATOM 2396 C C . ALA A 1 296 ? -30.059 -1.829 12.174 1.00 95.00 296 ALA A C 1
ATOM 2398 O O . ALA A 1 296 ? -30.936 -2.685 12.119 1.00 95.00 296 ALA A O 1
ATOM 2399 N N . ALA A 1 297 ? -30.172 -0.659 11.534 1.00 95.94 297 ALA A N 1
ATOM 2400 C CA . ALA A 1 297 ? -31.304 -0.342 10.667 1.00 95.94 297 ALA A CA 1
ATOM 2401 C C . ALA A 1 297 ? -31.343 -1.212 9.396 1.00 95.94 297 ALA A C 1
ATOM 2403 O O . ALA A 1 297 ? -32.420 -1.666 9.026 1.00 95.94 297 ALA A O 1
ATOM 2404 N N . VAL A 1 298 ? -30.192 -1.495 8.769 1.00 95.12 298 VAL A N 1
ATOM 2405 C CA . VAL A 1 298 ? -30.101 -2.364 7.576 1.00 95.12 298 VAL A CA 1
ATOM 2406 C C . VAL A 1 298 ? -30.621 -3.775 7.855 1.00 95.12 298 VAL A C 1
ATOM 2408 O O . VAL A 1 298 ? -31.325 -4.324 7.020 1.00 95.12 298 VAL A O 1
ATOM 2411 N N . TYR A 1 299 ? -30.312 -4.348 9.022 1.00 93.94 299 TYR A N 1
ATOM 2412 C CA . TYR A 1 299 ? -30.730 -5.712 9.383 1.00 93.94 299 TYR A CA 1
ATOM 2413 C C . TYR A 1 299 ? -32.097 -5.804 10.076 1.00 93.94 299 TYR A C 1
ATOM 2415 O O . TYR A 1 299 ? -32.547 -6.900 10.402 1.00 93.94 299 TYR A O 1
ATOM 2423 N N . ARG A 1 300 ? -32.740 -4.666 10.361 1.00 90.38 300 ARG A N 1
ATOM 2424 C CA . ARG A 1 300 ? -34.117 -4.625 10.880 1.00 90.38 300 ARG A CA 1
ATOM 2425 C C . ARG A 1 300 ? -35.169 -4.596 9.770 1.00 90.38 300 ARG A C 1
ATOM 2427 O O . ARG A 1 300 ? -36.335 -4.829 10.080 1.00 90.38 300 ARG A O 1
ATOM 2434 N N . ALA A 1 301 ? -34.768 -4.248 8.548 1.00 63.78 301 ALA A N 1
ATOM 2435 C CA . ALA A 1 301 ? -35.604 -4.299 7.351 1.00 63.78 301 ALA A CA 1
ATOM 2436 C C . ALA A 1 301 ? -35.662 -5.727 6.796 1.00 63.78 301 ALA A C 1
ATOM 2438 O O . ALA A 1 301 ? -36.750 -6.100 6.306 1.00 63.78 301 ALA A O 1
#